Protein AF-X1QSK2-F1 (afdb_monomer_lite)

Radius of gyration: 34.86 Å; chains: 1; bounding box: 78×33×94 Å

Foldseek 3Di:
DPDLVVCVVPLVVDDPVVSVVCVVCVVVVVVVCVVPDDDPPPPDPDDPVVVPDDDDDLVVVVVVCLVVVVLVVCVVSVNFDPDPPVPPQAAEDQDPVVLVVVLVQLVPAAWEKEFDPDPAGQWMWIATPVGHIYIYGPVRHPDDLVSSQVSCQVSQVPLVRAYEY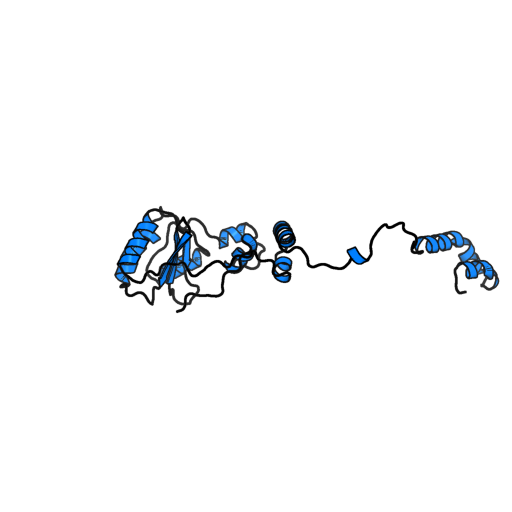ADPPVVQVNCVSSVHGGHVHDYHQQVVVCVVPVPDPDRDPQSCCCSPVSDGDDPDDPDD

Sequence (224 aa):
FDSLENLFENLEKLSLKKRELIKKYISQAKLSKELATIITSVPIEMNIEELKVKEPDKDILFSLFKKLNFKGLMKEFTLQKPQKANYKDYNDITTCQNLEDLVSKLKKASFVLAVEKSENLQGIAFLLEGGASYWLPLEQTKIKKDLLIGKLSPILEDSKIKKTTHNFKETIFKIKESGMNLDGLNFDTELAAYLLDPLSSNYSLRDLSFNYLGIEPGQEFHPV

Structure (mmCIF, N/CA/C/O backbone):
data_AF-X1QSK2-F1
#
_entry.id   AF-X1QSK2-F1
#
loop_
_atom_site.group_PDB
_atom_site.id
_atom_site.type_symbol
_atom_site.label_atom_id
_atom_site.label_alt_id
_atom_site.label_comp_id
_atom_site.label_asym_id
_atom_site.label_entity_id
_atom_site.label_seq_id
_atom_site.pdbx_PDB_ins_code
_atom_site.Cartn_x
_atom_site.Cartn_y
_atom_site.Cartn_z
_atom_site.occupancy
_atom_site.B_iso_or_equiv
_atom_site.auth_seq_id
_atom_site.auth_comp_id
_atom_site.auth_asym_id
_atom_site.auth_atom_id
_atom_site.pdbx_PDB_model_num
ATOM 1 N N . PHE A 1 1 ? 42.318 15.195 -54.841 1.00 76.19 1 PHE A N 1
ATOM 2 C CA . PHE A 1 1 ? 41.313 14.327 -55.481 1.00 76.19 1 PHE A CA 1
ATOM 3 C C . PHE A 1 1 ? 40.054 14.473 -54.655 1.00 76.19 1 PHE A C 1
ATOM 5 O O . PHE A 1 1 ? 40.133 14.200 -53.464 1.00 76.19 1 PHE A O 1
ATOM 12 N N . ASP A 1 2 ? 38.961 14.938 -55.261 1.00 80.75 2 ASP A N 1
ATOM 13 C CA . ASP A 1 2 ? 37.755 15.379 -54.527 1.00 80.75 2 ASP A CA 1
ATOM 14 C C . ASP A 1 2 ? 36.617 14.344 -54.545 1.00 80.75 2 ASP A C 1
ATOM 16 O O . ASP A 1 2 ? 35.663 14.444 -53.781 1.00 80.75 2 ASP A O 1
ATOM 20 N N . SER A 1 3 ? 36.731 13.312 -55.386 1.00 85.69 3 SER A N 1
ATOM 21 C CA . SER A 1 3 ? 35.819 12.166 -55.438 1.00 85.69 3 SER A CA 1
ATOM 22 C C . SER A 1 3 ? 36.583 10.873 -55.731 1.00 85.69 3 SER A C 1
ATOM 24 O O . SER A 1 3 ? 37.712 10.903 -56.235 1.00 85.69 3 SER A O 1
ATOM 26 N N . LEU A 1 4 ? 35.968 9.726 -55.421 1.00 84.50 4 LEU A N 1
ATOM 27 C CA . LEU A 1 4 ? 36.526 8.410 -55.753 1.00 84.50 4 LEU A CA 1
ATOM 28 C C . LEU A 1 4 ? 36.658 8.221 -57.269 1.00 84.50 4 LEU A C 1
ATOM 30 O O . LEU A 1 4 ? 37.636 7.646 -57.729 1.00 84.50 4 LEU A O 1
ATOM 34 N N . GLU A 1 5 ? 35.737 8.774 -58.051 1.00 86.50 5 GLU A N 1
ATOM 35 C CA . GLU A 1 5 ? 35.784 8.759 -59.514 1.00 86.50 5 GLU A CA 1
ATOM 36 C C . GLU A 1 5 ? 36.992 9.544 -60.034 1.00 86.50 5 GLU A C 1
ATOM 38 O O . GLU A 1 5 ? 37.791 9.015 -60.803 1.00 86.50 5 GLU A O 1
ATOM 43 N N . ASN A 1 6 ? 37.205 10.758 -59.516 1.00 86.62 6 ASN A N 1
ATOM 44 C CA . ASN A 1 6 ? 38.348 11.599 -59.874 1.00 86.62 6 ASN A CA 1
ATOM 45 C C . ASN A 1 6 ? 39.687 10.949 -59.459 1.00 86.62 6 ASN A C 1
ATOM 47 O O . ASN A 1 6 ? 40.693 11.052 -60.166 1.00 86.62 6 ASN A O 1
ATOM 51 N N . LEU A 1 7 ? 39.703 10.230 -58.329 1.00 86.44 7 LEU A N 1
ATOM 52 C CA . LEU A 1 7 ? 40.845 9.420 -57.895 1.00 86.44 7 LEU A CA 1
ATOM 53 C C . LEU A 1 7 ? 41.138 8.272 -58.878 1.00 86.44 7 LEU A C 1
ATOM 55 O O . LEU A 1 7 ? 42.305 8.013 -59.173 1.00 86.44 7 LEU A O 1
ATOM 59 N N . PHE A 1 8 ? 40.106 7.590 -59.386 1.00 84.88 8 PHE A N 1
ATOM 60 C CA . PHE A 1 8 ? 40.256 6.478 -60.331 1.00 84.88 8 PHE A CA 1
ATOM 61 C C . PHE A 1 8 ? 40.671 6.929 -61.740 1.00 84.88 8 PHE A C 1
ATOM 63 O O . PHE A 1 8 ? 41.421 6.211 -62.399 1.00 84.88 8 PHE A O 1
ATOM 70 N N . GLU A 1 9 ? 40.255 8.113 -62.191 1.00 84.88 9 GLU A N 1
ATOM 71 C CA . GLU A 1 9 ? 40.643 8.675 -63.496 1.00 84.88 9 GLU A CA 1
ATOM 72 C C . GLU A 1 9 ? 42.084 9.212 -63.517 1.00 84.88 9 GLU A C 1
ATOM 74 O O . GLU A 1 9 ? 42.739 9.215 -64.556 1.00 84.88 9 GLU A O 1
ATOM 79 N N . ASN A 1 10 ? 42.625 9.619 -62.364 1.00 88.50 10 ASN A N 1
ATOM 80 C CA . ASN A 1 10 ? 43.941 10.257 -62.257 1.00 88.50 10 ASN A CA 1
ATOM 81 C C . ASN A 1 10 ? 44.987 9.404 -61.508 1.00 88.50 10 ASN A C 1
ATOM 83 O O . ASN A 1 10 ? 45.911 9.935 -60.881 1.00 88.50 10 ASN A O 1
ATOM 87 N N . LEU A 1 11 ? 44.884 8.074 -61.592 1.00 82.44 11 LEU A N 1
ATOM 88 C CA . LEU A 1 11 ? 45.796 7.130 -60.924 1.00 82.44 11 LEU A CA 1
ATOM 89 C C . LEU A 1 11 ? 47.276 7.323 -61.302 1.00 82.44 11 LEU A C 1
ATOM 91 O O . LEU A 1 11 ? 48.170 6.901 -60.560 1.00 82.44 11 LEU A O 1
ATOM 95 N N . GLU A 1 12 ? 47.552 7.969 -62.436 1.00 81.94 12 GLU A N 1
ATOM 96 C CA . GLU A 1 12 ? 48.906 8.249 -62.916 1.00 81.94 12 GLU A CA 1
ATOM 97 C C . GLU A 1 12 ? 49.653 9.324 -62.117 1.00 81.94 12 GLU A C 1
ATOM 99 O O . GLU A 1 12 ? 50.881 9.301 -62.054 1.00 81.94 12 GLU A O 1
ATOM 104 N N . LYS A 1 13 ? 48.927 10.200 -61.414 1.00 85.50 13 LYS A N 1
ATOM 105 C CA . LYS A 1 13 ? 49.505 11.220 -60.522 1.00 85.50 13 LYS A CA 1
ATOM 106 C C . LYS A 1 13 ? 49.968 10.640 -59.174 1.00 85.50 13 LYS A C 1
ATOM 108 O O . LYS A 1 13 ? 50.519 11.361 -58.346 1.00 85.50 13 LYS A O 1
ATOM 113 N N . LEU A 1 14 ? 49.735 9.345 -58.932 1.00 84.06 14 LEU A N 1
ATOM 114 C CA . LEU A 1 14 ? 50.097 8.637 -57.700 1.00 84.06 14 LEU A CA 1
ATOM 115 C C . LEU A 1 14 ? 51.387 7.822 -57.854 1.00 84.06 14 LEU A C 1
ATOM 117 O O . LEU A 1 14 ? 51.697 7.313 -58.935 1.00 84.06 14 LEU A O 1
ATOM 121 N N . SER A 1 15 ? 52.092 7.630 -56.734 1.00 85.81 15 SER A N 1
ATOM 122 C CA . SER A 1 15 ? 53.266 6.755 -56.656 1.00 85.81 15 SER A CA 1
ATOM 123 C C . SER A 1 15 ? 52.917 5.292 -56.966 1.00 85.81 15 SER A C 1
ATOM 125 O O . SER A 1 15 ? 51.813 4.832 -56.664 1.00 85.81 15 SER A O 1
ATOM 127 N N . LEU A 1 16 ? 53.877 4.547 -57.531 1.00 83.12 16 LEU A N 1
ATOM 128 C CA . LEU A 1 16 ? 53.697 3.167 -58.014 1.00 83.12 16 LEU A CA 1
ATOM 129 C C . LEU A 1 16 ? 53.007 2.252 -56.986 1.00 83.12 16 LEU A C 1
ATOM 131 O O . LEU A 1 16 ? 51.972 1.661 -57.281 1.00 83.12 16 LEU A O 1
ATOM 135 N N . LYS A 1 17 ? 53.498 2.238 -55.740 1.00 86.81 17 LYS A N 1
ATOM 136 C CA . LYS A 1 17 ? 52.942 1.415 -54.651 1.00 86.81 17 LYS A CA 1
ATOM 137 C C . LYS A 1 17 ? 51.476 1.745 -54.326 1.00 86.81 17 LYS A C 1
ATOM 139 O O . LYS A 1 17 ? 50.682 0.846 -54.063 1.00 86.81 17 LYS A O 1
ATOM 144 N N . LYS A 1 18 ? 51.099 3.031 -54.339 1.00 84.69 18 LYS A N 1
ATOM 145 C CA . LYS A 1 18 ? 49.712 3.467 -54.081 1.00 84.69 18 LYS A CA 1
ATOM 146 C C . LYS A 1 18 ? 48.798 3.122 -55.257 1.00 84.69 18 LYS A C 1
ATOM 148 O O . LYS A 1 18 ? 47.664 2.703 -55.044 1.00 84.69 18 LYS A O 1
ATOM 153 N N . ARG A 1 19 ? 49.304 3.250 -56.487 1.00 85.62 19 ARG A N 1
ATOM 154 C CA . ARG A 1 19 ? 48.582 2.907 -57.717 1.00 85.62 19 ARG A CA 1
ATOM 155 C C . ARG A 1 19 ? 48.215 1.423 -57.767 1.00 85.62 19 ARG A C 1
ATOM 157 O O . ARG A 1 19 ? 47.069 1.099 -58.058 1.00 85.62 19 ARG A O 1
ATOM 164 N N . GLU A 1 20 ? 49.156 0.533 -57.463 1.00 87.12 20 GLU A N 1
ATOM 165 C CA . GLU A 1 20 ? 48.913 -0.918 -57.436 1.00 87.12 20 GLU A CA 1
ATOM 166 C C . GLU A 1 20 ? 47.909 -1.320 -56.351 1.00 87.12 20 GLU A C 1
ATOM 168 O O . GLU A 1 20 ? 47.009 -2.120 -56.607 1.00 87.12 20 GLU A O 1
ATOM 173 N N . LEU A 1 21 ? 48.005 -0.711 -55.164 1.00 89.25 21 LEU A N 1
ATOM 174 C CA . LEU A 1 21 ? 47.078 -0.965 -54.063 1.00 89.25 21 LEU A CA 1
ATOM 175 C C . LEU A 1 21 ? 45.641 -0.550 -54.417 1.00 89.25 21 LEU A C 1
ATOM 177 O O . LEU A 1 21 ? 44.709 -1.322 -54.205 1.00 89.25 21 LEU A O 1
ATOM 181 N N . ILE A 1 22 ? 45.459 0.642 -54.995 1.00 86.94 22 ILE A N 1
ATOM 182 C CA . ILE A 1 22 ? 44.131 1.122 -55.403 1.00 86.94 22 ILE A CA 1
ATOM 183 C C . ILE A 1 22 ? 43.576 0.262 -56.540 1.00 86.94 22 ILE A C 1
ATOM 185 O O . ILE A 1 22 ? 42.407 -0.105 -56.492 1.00 86.94 22 ILE A O 1
ATOM 189 N N . LYS A 1 23 ? 44.403 -0.137 -57.517 1.00 86.31 23 LYS A N 1
ATOM 190 C CA . LYS A 1 23 ? 43.983 -1.066 -58.579 1.00 86.31 23 LYS A CA 1
ATOM 191 C C . LYS A 1 23 ? 43.509 -2.408 -58.016 1.00 86.31 23 LYS A C 1
ATOM 193 O O . LYS A 1 23 ? 42.492 -2.919 -58.471 1.00 86.31 23 LYS A O 1
ATOM 198 N N . LYS A 1 24 ? 44.198 -2.949 -57.004 1.00 92.56 24 LYS A N 1
ATOM 199 C CA . LYS A 1 24 ? 43.821 -4.210 -56.343 1.00 92.56 24 LYS A CA 1
ATOM 200 C C . LYS A 1 24 ? 42.462 -4.127 -55.635 1.00 92.56 24 LYS A C 1
ATOM 202 O O . LYS A 1 24 ? 41.720 -5.104 -55.648 1.00 92.56 24 LYS A O 1
ATOM 207 N N . TYR A 1 25 ? 42.132 -2.983 -55.032 1.00 92.50 25 TYR A N 1
ATOM 208 C CA . TYR A 1 25 ? 40.932 -2.811 -54.198 1.00 92.50 25 TYR A CA 1
ATOM 209 C C . TYR A 1 25 ? 39.858 -1.899 -54.811 1.00 92.50 25 TYR A C 1
ATOM 211 O O . TYR A 1 25 ? 38.919 -1.498 -54.124 1.00 92.50 25 TYR A O 1
ATOM 219 N N . ILE A 1 26 ? 39.945 -1.594 -56.108 1.00 89.69 26 ILE A N 1
ATOM 220 C CA . ILE A 1 26 ? 39.040 -0.648 -56.776 1.00 89.69 26 ILE A CA 1
ATOM 221 C C . ILE A 1 26 ? 37.568 -1.066 -56.674 1.00 89.69 26 ILE A C 1
ATOM 223 O O . ILE A 1 26 ? 36.709 -0.233 -56.396 1.00 89.69 26 ILE A O 1
ATOM 227 N N . SER A 1 27 ? 37.272 -2.360 -56.821 1.00 90.06 27 SER A N 1
ATOM 228 C CA . SER A 1 27 ? 35.910 -2.894 -56.699 1.00 90.06 27 SER A CA 1
ATOM 229 C C . SER A 1 27 ? 35.369 -2.760 -55.275 1.00 90.06 27 SER A C 1
ATOM 231 O O . SER A 1 27 ? 34.200 -2.435 -55.096 1.00 90.06 27 SER A O 1
ATOM 233 N N . GLN A 1 28 ? 36.222 -2.936 -54.259 1.00 91.81 28 GLN A N 1
ATOM 234 C CA . GLN A 1 28 ? 35.836 -2.747 -52.857 1.00 91.81 28 GLN A CA 1
ATOM 235 C C . GLN A 1 28 ? 35.591 -1.273 -52.535 1.00 91.81 28 GLN A C 1
ATOM 237 O O . GLN A 1 28 ? 34.655 -0.956 -51.813 1.00 91.81 28 GLN A O 1
ATOM 242 N N . ALA A 1 29 ? 36.389 -0.364 -53.099 1.00 89.81 29 ALA A N 1
ATOM 243 C CA . ALA A 1 29 ? 36.180 1.070 -52.934 1.00 89.81 29 ALA A CA 1
ATOM 244 C C . ALA A 1 29 ? 34.870 1.540 -53.595 1.00 89.81 29 ALA A C 1
ATOM 246 O O . ALA A 1 29 ? 34.145 2.338 -53.006 1.00 89.81 29 ALA A O 1
ATOM 247 N N . LYS A 1 30 ? 34.529 1.003 -54.777 1.00 90.94 30 LYS A N 1
ATOM 248 C CA . LYS A 1 30 ? 33.237 1.253 -55.441 1.00 90.94 30 LYS A CA 1
ATOM 249 C C . LYS A 1 30 ? 32.059 0.728 -54.621 1.00 90.94 30 LYS A C 1
ATOM 251 O O . LYS A 1 30 ? 31.123 1.478 -54.377 1.00 90.94 30 LYS A O 1
ATOM 256 N N . LEU A 1 31 ? 32.146 -0.512 -54.139 1.00 92.12 31 LEU A N 1
ATOM 257 C CA . LEU A 1 31 ? 31.113 -1.107 -53.291 1.00 92.12 31 LEU A CA 1
ATOM 258 C C . LEU A 1 31 ? 30.956 -0.349 -51.965 1.00 92.12 31 LEU A C 1
ATOM 260 O O . LEU A 1 31 ? 29.844 -0.087 -51.532 1.00 92.12 31 LEU A O 1
ATOM 264 N N . SER A 1 32 ? 32.062 0.053 -51.336 1.00 93.25 32 SER A N 1
ATOM 265 C CA . SER A 1 32 ? 32.043 0.866 -50.113 1.00 93.25 32 SER A CA 1
ATOM 266 C C . SER A 1 32 ? 31.333 2.204 -50.338 1.00 93.25 32 SER A C 1
ATOM 268 O O . SER A 1 32 ? 30.523 2.619 -49.511 1.00 93.25 32 SER A O 1
ATOM 270 N N . LYS A 1 33 ? 31.560 2.842 -51.496 1.00 91.88 33 LYS A N 1
ATOM 271 C CA . LYS A 1 33 ? 30.828 4.049 -51.890 1.00 91.88 33 LYS A CA 1
ATOM 272 C C . LYS A 1 33 ? 29.335 3.773 -52.052 1.00 91.88 33 LYS A C 1
ATOM 274 O O . LYS A 1 33 ? 28.531 4.534 -51.530 1.00 91.88 33 LYS A O 1
ATOM 279 N N . GLU A 1 34 ? 28.973 2.711 -52.761 1.00 91.50 34 GLU A N 1
ATOM 280 C CA . GLU A 1 34 ? 27.576 2.325 -52.986 1.00 91.50 34 GLU A CA 1
ATOM 281 C C . GLU A 1 34 ? 26.842 2.064 -51.664 1.00 91.50 34 GLU A C 1
ATOM 283 O O . GLU A 1 34 ? 25.802 2.662 -51.416 1.00 91.50 34 GLU A O 1
ATOM 288 N N . LEU A 1 35 ? 27.436 1.273 -50.767 1.00 93.94 35 LEU A N 1
ATOM 289 C CA . LEU A 1 35 ? 26.871 0.957 -49.452 1.00 93.94 35 LEU A CA 1
ATOM 290 C C . LEU A 1 35 ? 26.749 2.182 -48.536 1.00 93.94 35 LEU A C 1
ATOM 292 O O . LEU A 1 35 ? 25.824 2.262 -47.734 1.00 93.94 35 LEU A O 1
ATOM 296 N N . ALA A 1 36 ? 27.681 3.131 -48.639 1.00 93.62 36 ALA A N 1
ATOM 297 C CA . ALA A 1 36 ? 27.637 4.379 -47.882 1.00 93.62 36 ALA A CA 1
ATOM 298 C C . ALA A 1 36 ? 26.719 5.440 -48.515 1.00 93.62 36 ALA A C 1
ATOM 300 O O . ALA A 1 36 ? 26.471 6.479 -47.900 1.00 93.62 36 ALA A O 1
ATOM 301 N N . THR A 1 37 ? 26.236 5.222 -49.742 1.00 93.50 37 THR A N 1
ATOM 302 C CA . THR A 1 37 ? 25.375 6.185 -50.429 1.00 93.50 37 THR A CA 1
ATOM 303 C C . THR A 1 37 ? 23.965 6.092 -49.864 1.00 93.50 37 THR A C 1
ATOM 305 O O . THR A 1 37 ? 23.285 5.077 -49.989 1.00 93.50 37 THR A O 1
ATOM 308 N N . ILE A 1 38 ? 23.510 7.184 -49.253 1.00 94.50 38 ILE A N 1
ATOM 309 C CA . ILE A 1 38 ? 22.140 7.296 -48.756 1.00 94.50 38 ILE A CA 1
ATOM 310 C C . ILE A 1 38 ? 21.183 7.282 -49.950 1.00 94.50 38 ILE A C 1
ATOM 312 O O . ILE A 1 38 ? 21.250 8.146 -50.825 1.00 94.50 38 ILE A O 1
ATOM 316 N N . ILE A 1 39 ? 20.265 6.318 -49.965 1.00 90.88 39 ILE A N 1
ATOM 317 C CA . ILE A 1 39 ? 19.192 6.256 -50.957 1.00 90.88 39 ILE A CA 1
ATOM 318 C C . ILE A 1 39 ? 18.148 7.313 -50.585 1.00 90.88 39 ILE A C 1
ATOM 320 O O . ILE A 1 39 ? 17.418 7.156 -49.610 1.00 90.88 39 ILE A O 1
ATOM 324 N N . THR A 1 40 ? 18.076 8.399 -51.354 1.00 90.06 40 THR A N 1
ATOM 325 C CA . THR A 1 40 ? 17.125 9.506 -51.129 1.00 90.06 40 THR A CA 1
ATOM 326 C C . THR A 1 40 ? 15.835 9.381 -51.940 1.00 90.06 40 THR A C 1
ATOM 328 O O . THR A 1 40 ? 14.911 10.164 -51.747 1.00 90.06 40 THR A O 1
ATOM 331 N N . SER A 1 41 ? 15.740 8.391 -52.828 1.00 87.50 41 SER A N 1
ATOM 332 C CA . SER A 1 41 ? 14.593 8.160 -53.714 1.00 87.50 41 SER A CA 1
ATOM 333 C C . SER A 1 41 ? 13.658 7.057 -53.205 1.00 87.50 41 SER A C 1
ATOM 335 O O . SER A 1 41 ? 13.109 6.294 -53.999 1.00 87.50 41 SER A O 1
ATOM 337 N N . VAL A 1 42 ? 13.527 6.909 -51.884 1.00 87.50 42 VAL A N 1
ATOM 338 C CA . VAL A 1 42 ? 12.638 5.899 -51.294 1.00 87.50 42 VAL A CA 1
ATOM 339 C C . VAL A 1 42 ? 11.180 6.297 -51.581 1.00 87.50 42 VAL A C 1
ATOM 341 O O . VAL A 1 42 ? 10.793 7.413 -51.230 1.00 87.50 42 VAL A O 1
ATOM 344 N N . PRO A 1 43 ? 10.363 5.429 -52.209 1.00 85.69 43 PRO A N 1
ATOM 345 C CA . PRO A 1 43 ? 8.965 5.728 -52.500 1.00 85.69 43 PRO A CA 1
ATOM 346 C C . PRO A 1 43 ? 8.141 5.616 -51.213 1.00 85.69 43 PRO A C 1
ATOM 348 O O . PRO A 1 43 ? 7.628 4.552 -50.875 1.00 85.69 43 PRO A O 1
ATOM 351 N N . ILE A 1 44 ? 8.068 6.713 -50.462 1.00 83.50 44 ILE A N 1
ATOM 352 C CA . ILE A 1 44 ? 7.302 6.802 -49.220 1.00 83.50 44 ILE A CA 1
ATOM 353 C C . ILE A 1 44 ? 6.087 7.696 -49.462 1.00 83.50 44 ILE A C 1
ATOM 355 O O . ILE A 1 44 ? 6.219 8.898 -49.680 1.00 83.50 44 ILE A O 1
ATOM 359 N N . GLU A 1 45 ? 4.897 7.111 -49.375 1.00 81.12 45 GLU A N 1
ATOM 360 C CA . GLU A 1 45 ? 3.632 7.844 -49.324 1.00 81.12 45 GLU A CA 1
ATOM 361 C C . GLU A 1 45 ? 3.376 8.272 -47.875 1.00 81.12 45 GLU A C 1
ATOM 363 O O . GLU A 1 45 ? 2.708 7.582 -47.111 1.00 81.12 45 GLU A O 1
ATOM 368 N N . MET A 1 46 ? 3.986 9.377 -47.450 1.00 80.31 46 MET A N 1
ATOM 369 C CA . MET A 1 46 ? 3.820 9.887 -46.090 1.00 80.31 46 MET A CA 1
ATOM 370 C C . MET A 1 46 ? 3.693 11.401 -46.091 1.00 80.31 46 MET A C 1
ATOM 372 O O . MET A 1 46 ? 4.510 12.114 -46.675 1.00 80.31 46 MET A O 1
ATOM 376 N N . ASN A 1 47 ? 2.678 11.893 -45.388 1.00 82.06 47 ASN A N 1
ATOM 377 C CA . ASN A 1 47 ? 2.515 13.311 -45.143 1.00 82.06 47 ASN A CA 1
ATOM 378 C C . ASN A 1 47 ? 3.369 13.723 -43.934 1.00 82.06 47 ASN A C 1
ATOM 380 O O . ASN A 1 47 ? 3.136 13.276 -42.813 1.00 82.06 47 ASN A O 1
ATOM 384 N N . ILE A 1 48 ? 4.348 14.606 -44.150 1.00 84.81 48 ILE A N 1
ATOM 385 C CA . ILE A 1 48 ? 5.234 15.119 -43.090 1.00 84.81 48 ILE A CA 1
ATOM 386 C C . ILE A 1 48 ? 4.426 15.769 -41.954 1.00 84.81 48 ILE A C 1
ATOM 388 O O . ILE A 1 48 ? 4.840 15.732 -40.796 1.00 84.81 48 ILE A O 1
ATOM 392 N N . GLU A 1 49 ? 3.253 16.333 -42.248 1.00 85.62 49 GLU A N 1
ATOM 393 C CA . GLU A 1 49 ? 2.403 16.948 -41.229 1.00 85.62 49 GLU A CA 1
ATOM 394 C C . GLU A 1 49 ? 1.842 15.944 -40.214 1.00 85.62 49 GLU A C 1
ATOM 396 O O . GLU A 1 49 ? 1.585 16.322 -39.069 1.00 85.62 49 GLU A O 1
ATOM 401 N N . GLU A 1 50 ? 1.694 14.673 -40.594 1.00 85.62 50 GLU A N 1
ATOM 402 C CA . GLU A 1 50 ? 1.197 13.607 -39.716 1.00 85.62 50 GLU A CA 1
ATOM 403 C C . GLU A 1 50 ? 2.253 13.125 -38.716 1.00 85.62 50 GLU A C 1
ATOM 405 O O . GLU A 1 50 ? 1.899 12.592 -37.665 1.00 85.62 50 GLU A O 1
ATOM 410 N N . LEU A 1 51 ? 3.535 13.380 -38.997 1.00 88.06 51 LEU A N 1
ATOM 411 C CA . LEU A 1 51 ? 4.671 13.033 -38.137 1.00 88.06 51 LEU A CA 1
ATOM 412 C C . LEU A 1 51 ? 4.921 14.037 -37.009 1.00 88.06 51 LEU A C 1
ATOM 414 O O . LEU A 1 51 ? 5.857 13.870 -36.223 1.00 88.06 51 LEU A O 1
ATOM 418 N N . LYS A 1 52 ? 4.114 15.098 -36.921 1.00 90.88 52 LYS A N 1
ATOM 419 C CA . LYS A 1 52 ? 4.201 16.048 -35.812 1.00 90.88 52 LYS A CA 1
ATOM 420 C C . LYS A 1 52 ? 3.955 15.311 -34.498 1.00 90.88 52 LYS A C 1
ATOM 422 O O . LYS A 1 52 ? 2.992 14.556 -34.370 1.00 90.88 52 LYS A O 1
ATOM 427 N N . VAL A 1 53 ? 4.819 15.568 -33.518 1.00 90.81 53 VAL A N 1
ATOM 428 C CA . VAL A 1 53 ? 4.655 15.048 -32.158 1.00 90.81 53 VAL A CA 1
ATOM 429 C C . VAL A 1 53 ? 3.312 15.534 -31.614 1.00 90.81 53 VAL A C 1
ATOM 431 O O . VAL A 1 53 ? 3.006 16.726 -31.670 1.00 90.81 53 VAL A O 1
ATOM 434 N N . LYS A 1 54 ? 2.506 14.596 -31.120 1.00 88.19 54 LYS A N 1
ATOM 435 C CA . LYS A 1 54 ? 1.222 14.856 -30.465 1.00 88.19 54 LYS A CA 1
ATOM 436 C C . LYS A 1 54 ? 1.323 14.435 -29.007 1.00 88.19 54 LYS A C 1
ATOM 438 O O . LYS A 1 54 ? 2.112 13.552 -28.671 1.00 88.19 54 LYS A O 1
ATOM 443 N N . GLU A 1 55 ? 0.500 15.049 -28.166 1.00 86.75 55 GLU A N 1
ATOM 444 C CA . GLU A 1 55 ? 0.335 14.596 -26.788 1.00 86.75 55 GLU A CA 1
ATOM 445 C C . GLU A 1 55 ? -0.151 13.136 -26.777 1.00 86.75 55 GLU A C 1
ATOM 447 O O . GLU A 1 55 ? -1.068 12.794 -27.534 1.00 86.75 55 GLU A O 1
ATOM 452 N N . PRO A 1 56 ? 0.464 12.259 -25.966 1.00 86.25 56 PRO A N 1
ATOM 453 C CA . PRO A 1 56 ? 0.060 10.867 -25.891 1.00 86.25 56 PRO A CA 1
ATOM 454 C C . PRO A 1 56 ? -1.311 10.732 -25.226 1.00 86.25 56 PRO A C 1
ATOM 456 O O . PRO A 1 56 ? -1.670 11.485 -24.318 1.00 86.25 56 PRO A O 1
ATOM 459 N N . ASP A 1 57 ? -2.055 9.706 -25.629 1.00 87.38 57 ASP A N 1
ATOM 460 C CA . ASP A 1 57 ? -3.264 9.302 -24.922 1.00 87.38 57 ASP A CA 1
ATOM 461 C C . ASP A 1 57 ? -2.881 8.739 -23.544 1.00 87.38 57 ASP A C 1
ATOM 463 O O . ASP A 1 57 ? -2.270 7.670 -23.431 1.00 87.38 57 ASP A O 1
ATOM 467 N N . LYS A 1 58 ? -3.216 9.486 -22.489 1.00 84.19 58 LYS A N 1
ATOM 468 C CA . LYS A 1 58 ? -2.834 9.162 -21.111 1.00 84.19 58 LYS A CA 1
ATOM 469 C C . LYS A 1 58 ? -3.464 7.863 -20.610 1.00 84.19 58 LYS A C 1
ATOM 471 O O . LYS A 1 58 ? -2.827 7.165 -19.822 1.00 84.19 58 LYS A O 1
ATOM 476 N N . ASP A 1 59 ? -4.657 7.503 -21.075 1.00 81.44 59 ASP A N 1
ATOM 477 C CA . ASP A 1 59 ? -5.360 6.301 -20.620 1.00 81.44 59 ASP A CA 1
ATOM 478 C C . ASP A 1 59 ? -4.752 5.038 -21.245 1.00 81.44 59 ASP A C 1
ATOM 480 O O . ASP A 1 59 ? -4.507 4.035 -20.556 1.00 81.44 59 ASP A O 1
ATOM 484 N N . ILE A 1 60 ? -4.431 5.106 -22.543 1.00 85.25 60 ILE A N 1
ATOM 485 C CA . ILE A 1 60 ? -3.698 4.042 -23.244 1.00 85.25 60 ILE A CA 1
ATOM 486 C C . ILE A 1 60 ? -2.300 3.893 -22.638 1.00 85.25 60 ILE A C 1
ATOM 488 O O . ILE A 1 60 ? -1.866 2.774 -22.339 1.00 85.25 60 ILE A O 1
ATOM 492 N N . LEU A 1 61 ? -1.611 5.013 -22.405 1.00 87.81 61 LEU A N 1
ATOM 493 C CA . LEU A 1 61 ? -0.259 5.022 -21.858 1.00 87.81 61 LEU A CA 1
ATOM 494 C C . LEU A 1 61 ? -0.218 4.460 -20.432 1.00 87.81 61 LEU A C 1
ATOM 496 O O . LEU A 1 61 ? 0.635 3.626 -20.134 1.00 87.81 61 LEU A O 1
ATOM 500 N N . PHE A 1 62 ? -1.173 4.836 -19.574 1.00 83.06 62 PHE A N 1
ATOM 501 C CA . PHE A 1 62 ? -1.292 4.298 -18.217 1.00 83.06 62 PHE A CA 1
ATOM 502 C C . PHE A 1 62 ? -1.490 2.783 -18.243 1.00 83.06 62 PHE A C 1
ATOM 504 O O . PHE A 1 62 ? -0.802 2.046 -17.537 1.00 83.06 62 PHE A O 1
ATOM 511 N N . SER A 1 63 ? -2.400 2.301 -19.093 1.00 83.12 63 SER A N 1
ATOM 512 C CA . SER A 1 63 ? -2.699 0.872 -19.219 1.00 83.12 63 SER A CA 1
ATOM 513 C C . SER A 1 63 ? -1.477 0.075 -19.685 1.00 83.12 63 SER A C 1
ATOM 515 O O . SER A 1 63 ? -1.181 -0.992 -19.138 1.00 83.12 63 SER A O 1
ATOM 517 N N . LEU A 1 64 ? -0.733 0.609 -20.658 1.00 88.38 64 LEU A N 1
ATOM 518 C CA . LEU A 1 64 ? 0.488 -0.005 -21.170 1.00 88.38 64 LEU A CA 1
ATOM 519 C C . LEU A 1 64 ? 1.604 -0.007 -20.121 1.00 88.38 64 LEU A C 1
ATOM 521 O O . LEU A 1 64 ? 2.195 -1.054 -19.860 1.00 88.38 64 LEU A O 1
ATOM 525 N N . PHE A 1 65 ? 1.873 1.133 -19.484 1.00 88.12 65 PHE A N 1
ATOM 526 C CA . PHE A 1 65 ? 2.919 1.241 -18.467 1.00 88.12 65 PHE A CA 1
ATOM 527 C C . PHE A 1 65 ? 2.611 0.401 -17.235 1.00 88.12 65 PHE A C 1
ATOM 529 O O . PHE A 1 65 ? 3.517 -0.231 -16.699 1.00 88.12 65 PHE A O 1
ATOM 536 N N . LYS A 1 66 ? 1.340 0.307 -16.834 1.00 80.75 66 LYS A N 1
ATOM 537 C CA . LYS A 1 66 ? 0.907 -0.608 -15.778 1.00 80.75 66 LYS A CA 1
ATOM 538 C C . LYS A 1 66 ? 1.192 -2.061 -16.155 1.00 80.75 66 LYS A C 1
ATOM 540 O O . LYS A 1 66 ? 1.756 -2.792 -15.348 1.00 80.75 66 LYS A O 1
ATOM 545 N N . LYS A 1 67 ? 0.857 -2.476 -17.384 1.00 82.44 67 LYS A N 1
ATOM 546 C CA . LYS A 1 67 ? 1.112 -3.843 -17.875 1.00 82.44 67 LYS A CA 1
ATOM 547 C C . LYS A 1 67 ? 2.605 -4.176 -17.929 1.00 82.44 67 LYS A C 1
ATOM 549 O O . LYS A 1 67 ? 2.986 -5.299 -17.618 1.00 82.44 67 LYS A O 1
ATOM 554 N N . LEU A 1 68 ? 3.435 -3.214 -18.323 1.00 88.12 68 LEU A N 1
ATOM 555 C CA . LEU A 1 68 ? 4.891 -3.363 -18.405 1.00 88.12 68 LEU A CA 1
ATOM 556 C C . LEU A 1 68 ? 5.606 -3.079 -17.076 1.00 88.12 68 LEU A C 1
ATOM 558 O O . LEU A 1 68 ? 6.826 -3.191 -16.999 1.00 88.12 68 LEU A O 1
ATOM 562 N N . ASN A 1 69 ? 4.856 -2.722 -16.031 1.00 77.94 69 ASN A N 1
ATOM 563 C CA . ASN A 1 69 ? 5.366 -2.357 -14.714 1.00 77.94 69 ASN A CA 1
ATOM 564 C C . ASN A 1 69 ? 6.354 -1.165 -14.731 1.00 77.94 69 ASN A C 1
ATOM 566 O O . ASN A 1 69 ? 7.264 -1.072 -13.907 1.00 77.94 69 ASN A O 1
ATOM 570 N N . PHE A 1 70 ? 6.170 -0.216 -15.655 1.00 86.00 70 PHE A N 1
ATOM 571 C CA . PHE A 1 70 ? 6.991 0.995 -15.799 1.00 86.00 70 PHE A CA 1
ATOM 572 C C . PHE A 1 70 ? 6.588 2.089 -14.800 1.00 86.00 70 PHE A C 1
ATOM 574 O O . PHE A 1 70 ? 6.176 3.189 -15.167 1.00 86.00 70 PHE A O 1
ATOM 581 N N . LYS A 1 71 ? 6.737 1.788 -13.506 1.00 77.19 71 LYS A N 1
ATOM 582 C CA . LYS A 1 71 ? 6.356 2.667 -12.385 1.00 77.19 71 LYS A CA 1
ATOM 583 C C . LYS A 1 71 ? 6.984 4.068 -12.469 1.00 77.19 71 LYS A C 1
ATOM 585 O O . LYS A 1 71 ? 6.307 5.051 -12.181 1.00 77.19 71 LYS A O 1
ATOM 590 N N . GLY A 1 72 ? 8.248 4.168 -12.896 1.00 78.94 72 GLY A N 1
ATOM 591 C CA . GLY A 1 72 ? 8.958 5.449 -13.040 1.00 78.94 72 GLY A CA 1
ATOM 592 C C . GLY A 1 72 ? 8.345 6.359 -14.107 1.00 78.94 72 GLY A C 1
ATOM 593 O O . GLY A 1 72 ? 8.034 7.513 -13.825 1.00 78.94 72 GLY A O 1
ATOM 594 N N . LEU A 1 73 ? 8.072 5.808 -15.293 1.00 84.19 73 LEU A N 1
ATOM 595 C CA . LEU A 1 73 ? 7.461 6.557 -16.393 1.00 84.19 73 LEU A CA 1
ATOM 596 C C . LEU A 1 73 ? 6.006 6.941 -16.080 1.00 84.19 73 LEU A C 1
ATOM 598 O O . LEU A 1 73 ? 5.564 8.021 -16.454 1.00 84.19 73 LEU A O 1
ATOM 602 N N . MET A 1 74 ? 5.257 6.119 -15.332 1.00 79.69 74 MET A N 1
ATOM 603 C CA . MET A 1 74 ? 3.913 6.514 -14.874 1.00 79.69 74 MET A CA 1
ATOM 604 C C . MET A 1 74 ? 3.941 7.783 -14.010 1.00 79.69 74 MET A C 1
ATOM 606 O O . MET A 1 74 ? 3.056 8.629 -14.152 1.00 79.69 74 MET A O 1
ATOM 610 N N . LYS A 1 75 ? 4.955 7.931 -13.143 1.00 74.31 75 LYS A N 1
ATOM 611 C CA . LYS A 1 75 ? 5.148 9.137 -12.321 1.00 74.31 75 LYS A CA 1
ATOM 612 C C . LYS A 1 75 ? 5.563 10.338 -13.177 1.00 74.31 75 LYS A C 1
ATOM 614 O O . LYS A 1 75 ? 4.975 11.402 -13.026 1.00 74.31 75 LYS A O 1
ATOM 619 N N . GLU A 1 76 ? 6.506 10.158 -14.102 1.00 80.69 76 GLU A N 1
ATOM 620 C CA . GLU A 1 76 ? 6.992 11.222 -14.998 1.00 80.69 76 GLU A CA 1
ATOM 621 C C . GLU A 1 76 ? 5.867 11.834 -15.845 1.00 80.69 76 GLU A C 1
ATOM 623 O O . GLU A 1 76 ? 5.717 13.052 -15.908 1.00 80.69 76 GLU A O 1
ATOM 628 N N . PHE A 1 77 ? 5.004 10.993 -16.418 1.00 78.25 77 PHE A N 1
ATOM 629 C CA . PHE A 1 77 ? 3.876 11.445 -17.235 1.00 78.25 77 PHE A CA 1
ATOM 630 C C . PHE A 1 77 ? 2.638 11.850 -16.411 1.00 78.25 77 PHE A C 1
ATOM 632 O O . PHE A 1 77 ? 1.604 12.201 -16.985 1.00 78.25 77 PHE A O 1
ATOM 639 N N . THR A 1 78 ? 2.726 11.819 -15.071 1.00 71.50 78 THR A N 1
ATOM 640 C CA . THR A 1 78 ? 1.612 12.099 -14.143 1.00 71.50 78 THR A CA 1
ATOM 641 C C . THR A 1 78 ? 0.344 11.335 -14.544 1.00 71.50 78 THR A C 1
ATOM 643 O O . THR A 1 78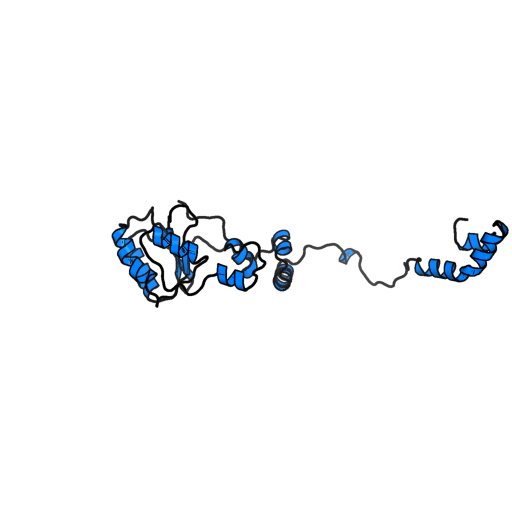 ? -0.761 11.878 -14.616 1.00 71.50 78 THR A O 1
ATOM 646 N N . LEU A 1 79 ? 0.511 10.056 -14.887 1.00 69.75 79 LEU A N 1
ATOM 647 C CA . LEU A 1 79 ? -0.591 9.206 -15.317 1.00 69.75 79 LEU A CA 1
ATOM 648 C C . LEU A 1 79 ? -1.338 8.728 -14.074 1.00 69.75 79 LEU A C 1
ATOM 650 O O . LEU A 1 79 ? -0.962 7.743 -13.442 1.00 69.75 79 LEU A O 1
ATOM 654 N N . GLN A 1 80 ? -2.373 9.472 -13.702 1.00 62.38 80 GLN A N 1
ATOM 655 C CA . GLN A 1 80 ? -3.282 9.136 -12.612 1.00 62.38 80 GLN A CA 1
ATOM 656 C C . GLN A 1 80 ? -4.642 8.774 -13.196 1.00 62.38 80 GLN A C 1
ATOM 658 O O . GLN A 1 80 ? -5.085 9.391 -14.168 1.00 62.38 80 GLN A O 1
ATOM 663 N N . LYS A 1 81 ? -5.352 7.825 -12.578 1.00 57.66 81 LYS A N 1
ATOM 664 C CA . LYS A 1 81 ? -6.791 7.746 -12.829 1.00 57.66 81 LYS A CA 1
ATOM 665 C C . LYS A 1 81 ? -7.431 9.021 -12.273 1.00 57.66 81 LYS A C 1
ATOM 667 O O . LYS A 1 81 ? -7.125 9.388 -11.137 1.00 57.66 81 LYS A O 1
ATOM 672 N N . PRO A 1 82 ? -8.351 9.675 -13.000 1.00 47.91 82 PRO A N 1
ATOM 673 C CA . PRO A 1 82 ? -9.148 10.753 -12.438 1.00 47.91 82 PRO A CA 1
ATOM 674 C C . PRO A 1 82 ? -10.102 10.169 -11.389 1.00 47.91 82 PRO A C 1
ATOM 676 O O . PRO A 1 82 ? -11.232 9.787 -11.676 1.00 47.91 82 PRO A O 1
ATOM 679 N N . GLN A 1 83 ? -9.637 10.078 -10.149 1.00 52.69 83 GLN A N 1
ATOM 680 C CA . GLN A 1 83 ? -10.478 9.865 -8.984 1.00 52.69 83 GLN A CA 1
ATOM 681 C C . GLN A 1 83 ? -10.001 10.814 -7.895 1.00 52.69 83 GLN A C 1
ATOM 683 O O . GLN A 1 83 ? -9.049 10.538 -7.171 1.00 52.69 83 GLN A O 1
ATOM 688 N N . LYS A 1 84 ? -10.705 11.941 -7.752 1.00 48.34 84 LYS A N 1
ATOM 689 C CA . LYS A 1 84 ? -10.792 12.587 -6.445 1.00 48.34 84 LYS A CA 1
ATOM 690 C C . LYS A 1 84 ? -11.561 11.605 -5.573 1.00 48.34 84 LYS A C 1
ATOM 692 O O . LYS A 1 84 ? -12.786 11.556 -5.660 1.00 48.34 84 LYS A O 1
ATOM 697 N N . ALA A 1 85 ? -10.870 10.769 -4.804 1.00 51.19 85 ALA A N 1
ATOM 698 C CA . ALA A 1 85 ? -11.568 10.084 -3.732 1.00 51.19 85 ALA A CA 1
ATOM 699 C C . ALA A 1 85 ? -12.135 11.188 -2.829 1.00 51.19 85 ALA A C 1
ATOM 701 O O . ALA A 1 85 ? -11.422 12.112 -2.433 1.00 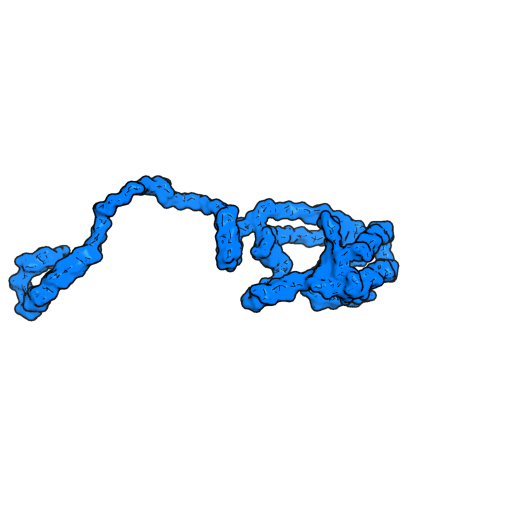51.19 85 ALA A O 1
ATOM 702 N N . ASN A 1 86 ? -13.445 11.169 -2.612 1.00 52.47 86 ASN A N 1
ATOM 703 C CA . ASN A 1 86 ? -14.094 12.153 -1.767 1.00 52.47 86 ASN A CA 1
ATOM 704 C C . ASN A 1 86 ? -13.804 11.749 -0.315 1.00 52.47 86 ASN A C 1
ATOM 706 O O . ASN A 1 86 ? -14.582 11.035 0.305 1.00 52.47 86 ASN A O 1
ATOM 710 N N . TYR A 1 87 ? -12.636 12.137 0.209 1.00 57.25 87 TYR A N 1
ATOM 711 C CA . TYR A 1 87 ? -12.152 11.738 1.541 1.00 57.25 87 TYR A CA 1
ATOM 712 C C . TYR A 1 87 ? -13.012 12.267 2.708 1.00 57.25 87 TYR A C 1
ATOM 714 O O . TYR A 1 87 ? -12.690 12.011 3.861 1.00 57.25 87 TYR A O 1
ATOM 722 N N . LYS A 1 88 ? -14.096 13.005 2.428 1.00 55.66 88 LYS A N 1
ATOM 723 C CA . LYS A 1 88 ? -14.917 13.712 3.423 1.00 55.66 88 LYS A CA 1
ATOM 724 C C . LYS A 1 88 ? -16.129 12.934 3.941 1.00 55.66 88 LYS A C 1
ATOM 726 O O . LYS A 1 88 ? -16.767 13.399 4.877 1.00 55.66 88 LYS A O 1
ATOM 731 N N . ASP A 1 89 ? -16.434 11.766 3.381 1.00 73.12 89 ASP A N 1
ATOM 732 C CA . ASP A 1 89 ? -17.602 10.976 3.788 1.00 73.12 89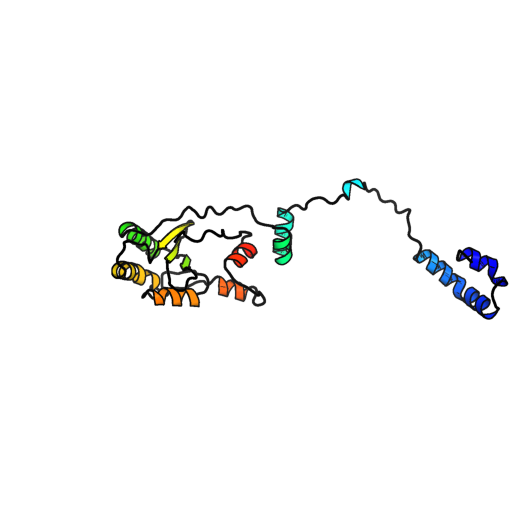 ASP A CA 1
ATOM 733 C C . ASP A 1 89 ? -17.212 9.911 4.832 1.00 73.12 89 ASP A C 1
ATOM 735 O O . ASP A 1 89 ? -17.217 8.712 4.547 1.00 73.12 89 ASP A O 1
ATOM 739 N N . TYR A 1 90 ? -16.843 10.351 6.041 1.00 85.12 90 TYR A N 1
ATOM 740 C CA . TYR A 1 90 ? -16.596 9.478 7.199 1.00 85.12 90 TYR A CA 1
ATOM 741 C C . TYR A 1 90 ? -17.407 9.900 8.427 1.00 85.12 90 TYR A C 1
ATOM 743 O O . TYR A 1 90 ? -17.881 11.028 8.531 1.00 85.12 90 TYR A O 1
ATOM 751 N N . ASN A 1 91 ? -17.594 8.964 9.361 1.00 90.50 91 ASN A N 1
ATOM 752 C CA . ASN A 1 91 ? -18.390 9.176 10.570 1.00 90.50 91 ASN A CA 1
ATOM 753 C C . ASN A 1 91 ? -17.494 9.268 11.812 1.00 90.50 91 ASN A C 1
ATOM 755 O O . ASN A 1 91 ? -16.833 8.291 12.170 1.00 90.50 91 ASN A O 1
ATOM 759 N N . ASP A 1 92 ? -17.528 10.406 12.502 1.00 91.94 92 ASP A N 1
ATOM 760 C CA . ASP A 1 92 ? -16.778 10.614 13.742 1.00 91.94 92 ASP A CA 1
ATOM 761 C C . ASP A 1 92 ? -17.399 9.909 14.953 1.00 91.94 92 ASP A C 1
ATOM 763 O O . ASP A 1 92 ? -18.587 10.056 15.262 1.00 91.94 92 ASP A O 1
ATOM 767 N N . ILE A 1 93 ? -16.557 9.205 15.710 1.00 93.62 93 ILE A N 1
ATOM 768 C CA . ILE A 1 93 ? -16.932 8.477 16.924 1.00 93.62 93 ILE A CA 1
ATOM 769 C C . ILE A 1 93 ? -16.582 9.292 18.177 1.00 93.62 93 ILE A C 1
ATOM 771 O O . ILE A 1 93 ? -15.629 9.025 18.909 1.00 93.62 93 ILE A O 1
ATOM 775 N N . THR A 1 94 ? -17.368 10.338 18.418 1.00 91.50 94 THR A N 1
ATOM 776 C CA . THR A 1 94 ? -17.177 11.285 19.535 1.00 91.50 94 THR A CA 1
ATOM 777 C C . THR A 1 94 ? -18.141 11.095 20.714 1.00 91.50 94 THR A C 1
ATOM 779 O O . THR A 1 94 ? -18.015 11.794 21.723 1.00 91.50 94 THR A O 1
ATOM 782 N N . THR A 1 95 ? -19.111 10.175 20.621 1.00 92.25 95 THR A N 1
ATOM 783 C CA . THR A 1 95 ? -20.167 9.978 21.631 1.00 92.25 95 THR A CA 1
ATOM 784 C C . THR A 1 95 ? -20.355 8.504 21.992 1.00 92.25 95 THR A C 1
ATOM 786 O O . THR A 1 95 ? -20.034 7.605 21.224 1.00 92.25 95 THR A O 1
ATOM 789 N N . CYS A 1 96 ? -20.926 8.212 23.162 1.00 92.25 96 CYS A N 1
ATOM 790 C CA . CYS A 1 96 ? -21.197 6.817 23.527 1.00 92.25 96 CYS A CA 1
ATOM 791 C C . CYS A 1 96 ? -22.167 6.136 22.546 1.00 92.25 96 CYS A C 1
ATOM 793 O O . CYS A 1 96 ? -22.013 4.951 22.275 1.00 92.25 96 CYS A O 1
ATOM 795 N N . GLN A 1 97 ? -23.122 6.886 21.985 1.00 93.31 97 GLN A N 1
ATOM 796 C CA . GLN A 1 97 ? -24.107 6.349 21.047 1.00 93.31 97 GLN A CA 1
ATOM 797 C C . GLN A 1 97 ? -23.453 5.892 19.739 1.00 93.31 97 GLN A C 1
ATOM 799 O O . GLN A 1 97 ? -23.619 4.744 19.338 1.00 93.31 97 GLN A O 1
ATOM 804 N N . ASN A 1 98 ? -22.660 6.758 19.098 1.00 94.19 98 ASN A N 1
ATOM 805 C CA . ASN A 1 98 ? -22.004 6.388 17.841 1.00 94.19 98 ASN A CA 1
ATOM 806 C C . ASN A 1 98 ? -20.929 5.301 18.038 1.00 94.19 98 ASN A C 1
ATOM 808 O O . ASN A 1 98 ? -20.737 4.474 17.146 1.00 94.19 98 ASN A O 1
ATOM 812 N N . LEU A 1 99 ? -20.300 5.224 19.217 1.00 95.56 99 LEU A N 1
ATOM 813 C CA . LEU A 1 99 ? -19.426 4.106 19.574 1.00 95.56 99 LEU A CA 1
ATOM 814 C C . LEU A 1 99 ? -20.197 2.785 19.658 1.00 95.56 99 LEU A C 1
ATOM 816 O O . LEU A 1 99 ? -19.736 1.772 19.133 1.00 95.56 99 LEU A O 1
ATOM 820 N N . GLU A 1 100 ? -21.364 2.770 20.301 1.00 95.56 100 GLU A N 1
ATOM 821 C CA . GLU A 1 100 ? -22.195 1.566 20.381 1.00 95.56 100 GLU A CA 1
ATOM 822 C C . GLU A 1 100 ? -22.688 1.119 19.004 1.00 95.56 100 GLU A C 1
ATOM 824 O O . GLU A 1 100 ? -22.619 -0.073 18.681 1.00 95.56 100 GLU A O 1
ATOM 829 N N . ASP A 1 101 ? -23.083 2.072 18.160 1.00 95.19 101 ASP A N 1
ATOM 830 C CA . ASP A 1 101 ? -23.476 1.803 16.781 1.00 95.19 101 ASP A CA 1
ATOM 831 C C . ASP A 1 101 ? -22.319 1.181 15.987 1.00 95.19 101 ASP A C 1
ATOM 833 O O . ASP A 1 101 ? -22.515 0.162 15.316 1.00 95.19 101 ASP A O 1
ATOM 837 N N . LEU A 1 102 ? -21.102 1.729 16.095 1.00 95.88 102 LEU A N 1
ATOM 838 C CA . LEU A 1 102 ? -19.907 1.171 15.455 1.00 95.88 102 LEU A CA 1
ATOM 839 C C . LEU A 1 102 ? -19.608 -0.247 15.961 1.00 95.88 102 LEU A C 1
ATOM 841 O O . LEU A 1 102 ? -19.460 -1.168 15.159 1.00 95.88 102 LEU A O 1
ATOM 845 N N . VAL A 1 103 ? -19.568 -0.452 17.280 1.00 96.69 103 VAL A N 1
ATOM 846 C CA . VAL A 1 103 ? -19.292 -1.763 17.891 1.00 96.69 103 VAL A CA 1
ATOM 847 C C . VAL A 1 103 ? -20.308 -2.809 17.426 1.00 96.69 103 VAL A C 1
ATOM 849 O O . VAL A 1 103 ? -19.937 -3.945 17.129 1.00 96.69 103 VAL A O 1
ATOM 852 N N . SER A 1 104 ? -21.587 -2.441 17.308 1.00 96.00 104 SER A N 1
ATOM 853 C CA . SER A 1 104 ? -22.634 -3.348 16.823 1.00 96.00 104 SER A CA 1
ATOM 854 C C . SER A 1 104 ? -22.413 -3.809 15.377 1.00 96.00 104 SER A C 1
ATOM 856 O O . SER A 1 104 ? -22.765 -4.942 15.032 1.00 96.00 104 SER A O 1
ATOM 858 N N . LYS A 1 105 ? -21.812 -2.950 14.545 1.00 95.56 105 LYS A N 1
ATOM 859 C CA . LYS A 1 105 ? -21.482 -3.234 13.147 1.00 95.56 105 LYS A CA 1
ATOM 860 C C . LYS A 1 105 ? -20.209 -4.072 13.039 1.00 95.56 105 LYS A C 1
ATOM 862 O O . LYS A 1 105 ? -20.222 -5.089 12.350 1.00 95.56 105 LYS A O 1
ATOM 867 N N . LEU A 1 106 ? -19.156 -3.714 13.779 1.00 95.88 106 LEU A N 1
ATOM 868 C CA . LEU A 1 106 ? -17.881 -4.446 13.777 1.00 95.88 106 LEU A CA 1
ATOM 869 C C . LEU A 1 106 ? -18.031 -5.899 14.257 1.00 95.88 106 LEU A C 1
ATOM 871 O O . LEU A 1 106 ? -17.317 -6.774 13.784 1.00 95.88 106 LEU A O 1
ATOM 875 N N . LYS A 1 107 ? -18.993 -6.189 15.146 1.00 95.50 107 LYS A N 1
ATOM 876 C CA . LYS A 1 107 ? -19.305 -7.565 15.584 1.00 95.50 107 LYS A CA 1
ATOM 877 C C . LYS A 1 107 ? -19.776 -8.494 14.464 1.00 95.50 107 LYS A C 1
ATOM 879 O O . LYS A 1 107 ? -19.718 -9.708 14.629 1.00 95.50 107 LYS A O 1
ATOM 884 N N . LYS A 1 108 ? -20.338 -7.948 13.385 1.00 93.56 108 LYS A N 1
ATOM 885 C CA . LYS A 1 108 ? -21.093 -8.719 12.383 1.00 93.56 108 LYS A CA 1
ATOM 886 C C . LYS A 1 108 ? -20.325 -8.957 11.090 1.00 93.56 108 LYS A C 1
ATOM 888 O O . LYS A 1 108 ? -20.780 -9.752 10.274 1.00 93.56 108 LYS A O 1
ATOM 893 N N . ALA A 1 109 ? -19.213 -8.261 10.883 1.00 92.38 109 ALA A N 1
ATOM 894 C CA . ALA A 1 109 ? -18.519 -8.248 9.608 1.00 92.38 109 ALA A CA 1
ATOM 895 C C . ALA A 1 109 ? -17.005 -8.190 9.793 1.00 92.38 109 ALA A C 1
ATOM 897 O O . ALA A 1 109 ? -16.494 -7.746 10.820 1.00 92.38 109 ALA A O 1
ATOM 898 N N . SER A 1 110 ? -16.296 -8.620 8.754 1.00 95.38 110 SER A N 1
ATOM 899 C CA . SER A 1 110 ? -14.868 -8.336 8.640 1.00 95.38 110 SER A CA 1
ATOM 900 C C . SER A 1 110 ? -14.677 -6.855 8.322 1.00 95.38 110 SER A C 1
ATOM 902 O O . SER A 1 110 ? -15.531 -6.241 7.681 1.00 95.38 110 SER A O 1
ATOM 904 N N . PHE A 1 111 ? -13.562 -6.274 8.751 1.00 96.31 111 PHE A N 1
ATOM 905 C CA . PHE A 1 111 ? -13.305 -4.853 8.531 1.00 96.31 111 PHE A CA 1
ATOM 906 C C . PHE A 1 111 ? -11.829 -4.563 8.277 1.00 96.31 111 PHE A C 1
ATOM 908 O O . PHE A 1 111 ? -10.945 -5.369 8.584 1.00 96.31 111 PHE A O 1
ATOM 915 N N . VAL A 1 112 ? -11.565 -3.393 7.702 1.00 96.44 112 VAL A N 1
ATOM 916 C CA . VAL A 1 112 ? -10.218 -2.826 7.619 1.00 96.44 112 VAL A CA 1
ATOM 917 C C . VAL A 1 112 ? -10.054 -1.841 8.768 1.00 96.44 112 VAL A C 1
ATOM 919 O O . VAL A 1 112 ? -10.982 -1.086 9.063 1.00 96.44 112 VAL A O 1
ATOM 922 N N . LEU A 1 113 ? -8.889 -1.837 9.405 1.00 95.56 113 LEU A N 1
ATOM 923 C CA . LEU A 1 113 ? -8.494 -0.776 10.321 1.00 95.56 113 LEU A CA 1
ATOM 924 C C . LEU A 1 113 ? -7.198 -0.118 9.859 1.00 95.56 113 LEU A C 1
ATOM 926 O O . LEU A 1 113 ? -6.377 -0.749 9.195 1.00 95.56 113 LEU A O 1
ATOM 930 N N . ALA A 1 114 ? -7.018 1.138 10.242 1.00 92.88 114 ALA A N 1
ATOM 931 C CA . ALA A 1 114 ? -5.755 1.847 10.124 1.00 92.88 114 ALA A CA 1
ATOM 932 C C . ALA A 1 114 ? -5.519 2.679 11.385 1.00 92.88 114 ALA A C 1
ATOM 934 O O . ALA A 1 114 ? -6.459 3.201 11.985 1.00 92.88 114 ALA A O 1
ATOM 935 N N . VAL A 1 115 ? -4.257 2.787 11.781 1.00 90.31 115 VAL A N 1
ATOM 936 C CA . VAL A 1 115 ? -3.810 3.618 12.900 1.00 90.31 115 VAL A CA 1
ATOM 937 C C . VAL A 1 115 ? -2.975 4.771 12.367 1.00 90.31 115 VAL A C 1
ATOM 939 O O . VAL A 1 115 ? -2.301 4.636 11.342 1.00 90.31 115 VAL A O 1
ATOM 942 N N . GLU A 1 116 ? -3.024 5.907 13.049 1.00 81.62 116 GLU A N 1
ATOM 943 C CA . GLU A 1 116 ? -2.207 7.056 12.677 1.00 81.62 116 GLU A CA 1
ATOM 944 C C . GLU A 1 116 ? -0.715 6.805 12.937 1.00 81.62 116 GLU A C 1
ATOM 946 O O . GLU A 1 116 ? -0.326 6.232 13.960 1.00 81.62 116 GLU A O 1
ATOM 951 N N . LYS A 1 117 ? 0.131 7.247 11.997 1.00 72.19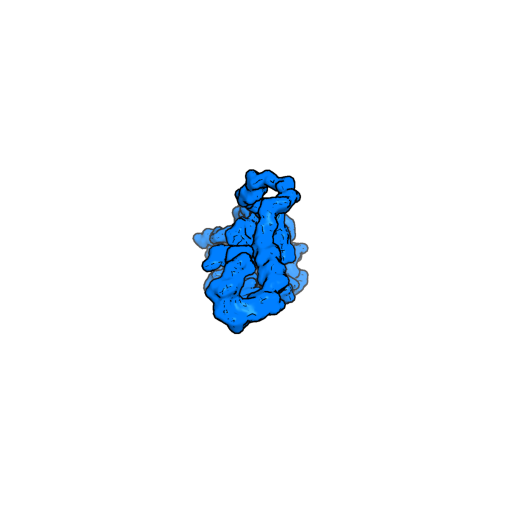 117 LYS A N 1
ATOM 952 C CA . LYS A 1 117 ? 1.595 7.176 12.106 1.00 72.19 117 LYS A CA 1
ATOM 953 C C . LYS A 1 117 ? 2.140 8.378 12.875 1.00 72.19 117 LYS A C 1
ATOM 955 O O . LYS A 1 117 ? 2.838 9.220 12.318 1.00 72.19 117 LYS A O 1
ATOM 960 N N . SER A 1 118 ? 1.813 8.446 14.157 1.00 75.44 118 SER A N 1
ATOM 961 C CA . SER A 1 118 ? 2.307 9.448 15.106 1.00 75.44 118 SER A CA 1
ATOM 962 C C . SER A 1 118 ? 2.974 8.774 16.308 1.00 75.44 118 SER A C 1
ATOM 964 O O . SER A 1 118 ? 2.804 7.571 16.539 1.00 75.44 118 SER A O 1
ATOM 966 N N . GLU A 1 119 ? 3.760 9.531 17.085 1.00 76.19 119 GLU A N 1
ATOM 967 C CA . GLU A 1 119 ? 4.416 8.992 18.288 1.00 76.19 119 GLU A CA 1
ATOM 968 C C . GLU A 1 119 ? 3.396 8.384 19.254 1.00 76.19 119 GLU A C 1
ATOM 970 O O . GLU A 1 119 ? 3.575 7.251 19.689 1.00 76.19 119 GLU A O 1
ATOM 975 N N . ASN A 1 120 ? 2.269 9.064 19.470 1.00 78.19 120 ASN A N 1
ATOM 976 C CA . ASN A 1 120 ? 1.133 8.549 20.233 1.00 78.19 120 ASN A CA 1
ATOM 977 C C . ASN A 1 120 ? -0.010 8.160 19.298 1.00 78.19 120 ASN A C 1
ATOM 979 O O . ASN A 1 120 ? -0.206 8.805 18.271 1.00 78.19 120 ASN A O 1
ATOM 983 N N . LEU A 1 121 ? -0.780 7.128 19.647 1.00 85.25 121 LEU A N 1
ATOM 984 C CA . LEU A 1 121 ? -1.976 6.769 18.887 1.00 85.25 121 LEU A CA 1
ATOM 985 C C . LEU A 1 121 ? -3.081 7.811 19.124 1.00 85.25 121 LEU A C 1
ATOM 987 O O . LEU A 1 121 ? -3.769 7.757 20.141 1.00 85.25 121 LEU A O 1
ATOM 991 N N . GLN A 1 122 ? -3.257 8.728 18.175 1.00 87.38 122 GLN A N 1
ATOM 992 C CA . GLN A 1 122 ? -4.270 9.786 18.257 1.00 87.38 122 GLN A CA 1
ATOM 993 C C . GLN A 1 122 ? -5.652 9.309 17.810 1.00 87.38 122 GLN A C 1
ATOM 995 O O . GLN A 1 122 ? -6.664 9.784 18.323 1.00 87.38 122 GLN A O 1
ATOM 1000 N N . GLY A 1 123 ? -5.721 8.325 16.911 1.00 90.69 123 GLY A N 1
ATOM 1001 C CA . GLY A 1 123 ? -6.991 7.773 16.468 1.00 90.69 123 GLY A CA 1
ATOM 1002 C C . GLY A 1 123 ? -6.892 6.475 15.680 1.00 90.69 123 GLY A C 1
ATOM 1003 O O . GLY A 1 123 ? -5.814 6.028 15.279 1.00 90.69 123 GLY A O 1
ATOM 1004 N N . ILE A 1 124 ? -8.053 5.849 15.496 1.00 93.88 124 ILE A N 1
ATOM 1005 C CA . ILE A 1 124 ? -8.217 4.598 14.753 1.00 93.88 124 ILE A CA 1
ATOM 1006 C C . ILE A 1 124 ? -9.291 4.808 13.689 1.00 93.88 124 ILE A C 1
ATOM 1008 O O . ILE A 1 124 ? -10.422 5.185 13.998 1.00 93.88 124 ILE A O 1
ATOM 1012 N N . ALA A 1 125 ? -8.951 4.525 12.436 1.00 94.06 125 ALA A N 1
ATOM 1013 C CA . ALA A 1 125 ? -9.903 4.499 11.337 1.00 94.06 125 ALA A CA 1
ATOM 1014 C C . ALA A 1 125 ? -10.434 3.078 11.125 1.00 94.06 125 ALA A C 1
ATOM 1016 O O . ALA A 1 125 ? -9.677 2.108 11.201 1.00 94.06 125 ALA A O 1
ATOM 1017 N N . PHE A 1 126 ? -11.718 2.963 10.793 1.00 95.62 126 PHE A N 1
ATOM 1018 C CA . PHE A 1 126 ? -12.366 1.706 10.425 1.00 95.62 126 PHE A CA 1
ATOM 1019 C C . PHE A 1 126 ? -13.065 1.850 9.077 1.00 95.62 126 PHE A C 1
ATOM 1021 O O . PHE A 1 126 ? -13.747 2.842 8.827 1.00 95.62 126 PHE A O 1
ATOM 1028 N N . LEU A 1 127 ? -12.955 0.825 8.237 1.00 94.44 127 LEU A N 1
ATOM 1029 C CA . LEU A 1 127 ? -13.721 0.695 7.003 1.00 94.44 127 LEU A CA 1
ATOM 1030 C C . LEU A 1 127 ? -14.491 -0.623 7.037 1.00 94.44 127 LEU A C 1
ATOM 1032 O O . LEU A 1 127 ? -13.902 -1.703 7.138 1.00 94.44 127 LEU A O 1
ATOM 1036 N N . LEU A 1 128 ? -15.813 -0.518 6.953 1.00 92.88 128 LEU A N 1
ATOM 1037 C CA . LEU A 1 128 ? -16.708 -1.662 6.854 1.00 92.88 128 LEU A CA 1
ATOM 1038 C C . LEU A 1 128 ? -16.966 -2.032 5.394 1.00 92.88 128 LEU A C 1
ATOM 1040 O O . LEU A 1 128 ? -16.847 -1.215 4.475 1.00 92.88 128 LEU A O 1
ATOM 1044 N N . GLU A 1 129 ? -17.399 -3.272 5.197 1.00 82.75 129 GLU A N 1
ATOM 1045 C CA . GLU A 1 129 ? -17.944 -3.728 3.925 1.00 82.75 129 GLU A CA 1
ATOM 1046 C C . GLU A 1 129 ? -19.114 -2.824 3.484 1.00 82.75 129 GLU A C 1
ATOM 1048 O O . GLU A 1 129 ? -19.956 -2.431 4.293 1.00 82.75 129 GLU A O 1
ATOM 1053 N N . GLY A 1 130 ? -19.126 -2.425 2.209 1.00 80.62 130 GLY A N 1
ATOM 1054 C CA . GLY A 1 130 ? -20.052 -1.414 1.677 1.00 80.62 130 GLY A CA 1
ATOM 1055 C C . GLY A 1 130 ? -19.508 0.021 1.660 1.00 80.62 130 GLY A C 1
ATOM 1056 O O . GLY A 1 130 ? -20.193 0.915 1.175 1.00 80.62 130 GLY A O 1
ATOM 1057 N N . GLY A 1 131 ? -18.278 0.250 2.139 1.00 83.56 131 GLY A N 1
ATOM 1058 C CA . GLY A 1 131 ? -17.574 1.532 1.996 1.00 83.56 131 GLY A CA 1
ATOM 1059 C C . GLY A 1 131 ? -17.841 2.547 3.109 1.00 83.56 131 GLY A C 1
ATOM 1060 O O . GLY A 1 131 ? -17.339 3.664 3.043 1.00 83.56 131 GLY A O 1
ATOM 1061 N N . ALA A 1 132 ? -18.595 2.171 4.145 1.00 88.44 132 ALA A N 1
ATOM 1062 C CA . ALA A 1 132 ? -18.818 3.034 5.299 1.00 88.44 132 ALA A CA 1
ATOM 1063 C C . ALA A 1 132 ? -17.532 3.162 6.129 1.00 88.44 132 ALA A C 1
ATOM 1065 O O . ALA A 1 132 ? -17.023 2.165 6.652 1.00 88.44 132 ALA A O 1
ATOM 1066 N N . SER A 1 133 ? -17.037 4.390 6.264 1.00 92.00 133 SER A N 1
ATOM 1067 C CA . SER A 1 133 ? -15.824 4.717 7.006 1.00 92.00 133 SER A CA 1
ATOM 1068 C C . SER A 1 133 ? -16.146 5.432 8.324 1.00 92.00 133 SER A C 1
ATOM 1070 O O . SER A 1 133 ? -17.140 6.161 8.450 1.00 92.00 133 SER A O 1
ATOM 1072 N N . TYR A 1 134 ? -15.314 5.180 9.330 1.00 93.81 134 TYR A N 1
ATOM 1073 C CA . TYR A 1 134 ? -15.447 5.729 10.676 1.00 93.81 134 TYR A CA 1
ATOM 1074 C C . TYR A 1 134 ? -14.085 6.171 11.186 1.00 93.81 134 TYR A C 1
ATOM 1076 O O . TYR A 1 134 ? -13.092 5.471 10.977 1.00 93.81 134 TYR A O 1
ATOM 1084 N N . TRP A 1 135 ? -14.059 7.289 11.901 1.00 93.50 135 TRP A N 1
ATOM 1085 C CA . TRP A 1 135 ? -12.874 7.787 12.584 1.00 93.50 135 TRP A CA 1
ATOM 1086 C C . TRP A 1 135 ? -13.129 7.847 14.086 1.00 93.50 135 TRP A C 1
ATOM 1088 O O . TRP A 1 135 ? -14.113 8.427 14.543 1.00 93.50 135 TRP A O 1
ATOM 1098 N N . LEU A 1 136 ? -12.251 7.218 14.862 1.00 93.44 136 LEU A N 1
ATOM 1099 C CA . LEU A 1 136 ? -12.266 7.266 16.317 1.00 93.44 136 LEU A CA 1
ATOM 1100 C C . LEU A 1 136 ? -11.091 8.121 16.810 1.00 93.44 136 LEU A C 1
ATOM 1102 O O . LEU A 1 136 ? -9.987 7.585 16.924 1.00 93.44 136 LEU A O 1
ATOM 1106 N N . PRO A 1 137 ? -11.313 9.407 17.135 1.00 91.94 137 PRO A N 1
ATOM 1107 C CA . PRO A 1 137 ? -10.285 10.259 17.724 1.00 91.94 137 PRO A CA 1
ATOM 1108 C C . PRO A 1 137 ? -10.115 9.918 19.211 1.00 91.94 137 PRO A C 1
ATOM 1110 O O . PRO A 1 137 ? -10.959 10.267 20.035 1.00 91.94 137 PRO A O 1
ATOM 1113 N N . LEU A 1 138 ? -9.045 9.214 19.577 1.00 88.50 138 LEU A N 1
ATOM 1114 C CA . LEU A 1 138 ? -8.799 8.773 20.954 1.00 88.50 138 LEU A CA 1
ATOM 1115 C C . LEU A 1 138 ? -8.509 9.937 21.911 1.00 88.50 138 LEU A C 1
ATOM 1117 O O . LEU A 1 138 ? -8.855 9.836 23.087 1.00 88.50 138 LEU A O 1
ATOM 1121 N N . GLU A 1 139 ? -7.907 11.028 21.431 1.00 82.19 139 GLU A N 1
ATOM 1122 C CA . GLU A 1 139 ? -7.569 12.193 22.265 1.00 82.19 139 GLU A CA 1
ATOM 1123 C C . GLU A 1 139 ? -8.705 13.230 22.339 1.00 82.19 139 GLU A C 1
ATOM 1125 O O . GLU A 1 139 ? -8.911 13.846 23.384 1.00 82.19 139 GLU A O 1
ATOM 1130 N N . GLN A 1 140 ? -9.478 13.406 21.262 1.00 83.38 140 GLN A N 1
ATOM 1131 C CA . GLN A 1 140 ? -10.530 14.430 21.158 1.00 83.38 140 GLN A CA 1
ATOM 1132 C C . GLN A 1 140 ? -11.933 13.911 21.518 1.00 83.38 140 GLN A C 1
ATOM 1134 O O . GLN A 1 140 ? -12.893 14.687 21.588 1.00 83.38 140 GLN A O 1
ATOM 1139 N N . THR A 1 141 ? -12.100 12.604 21.739 1.00 84.44 141 THR A N 1
ATOM 1140 C CA . THR A 1 141 ? -13.405 12.036 22.091 1.00 84.44 141 THR A CA 1
ATOM 1141 C C . THR A 1 141 ? -13.831 12.391 23.517 1.00 84.44 141 THR A C 1
ATOM 1143 O O . THR A 1 141 ? -13.038 12.414 24.455 1.00 84.44 141 THR A O 1
ATOM 1146 N N . LYS A 1 142 ? -15.137 12.620 23.714 1.00 88.25 142 LYS A N 1
ATOM 1147 C CA . LYS A 1 142 ? -15.735 12.837 25.047 1.00 88.25 142 LYS A CA 1
ATOM 1148 C C . LYS A 1 142 ? -15.992 11.525 25.799 1.00 88.25 142 LYS A C 1
ATOM 1150 O O . LYS A 1 142 ? -16.544 11.531 26.900 1.00 88.25 142 LYS A O 1
ATOM 1155 N N . ILE A 1 143 ? -15.649 10.392 25.191 1.00 91.62 143 ILE A N 1
ATOM 1156 C CA . ILE A 1 143 ? -15.864 9.058 25.743 1.00 91.62 143 ILE A CA 1
ATOM 1157 C C . ILE A 1 143 ? -14.753 8.758 26.751 1.00 91.62 143 ILE A C 1
ATOM 1159 O O . ILE A 1 143 ? -13.570 8.899 26.458 1.00 91.62 143 ILE A O 1
ATOM 1163 N N . LYS A 1 144 ? -15.124 8.302 27.952 1.00 92.75 144 LYS A N 1
ATOM 1164 C CA . LYS A 1 144 ? -14.142 7.891 28.965 1.00 92.75 144 LYS A CA 1
ATOM 1165 C C . LYS A 1 144 ? -13.292 6.729 28.445 1.00 92.75 144 LYS A C 1
ATOM 1167 O O . LYS A 1 144 ? -13.845 5.750 27.946 1.00 92.75 144 LYS A O 1
ATOM 1172 N N . LYS A 1 145 ? -11.974 6.799 28.654 1.00 90.88 145 LYS A N 1
ATOM 1173 C CA . LYS A 1 145 ? -11.005 5.790 28.193 1.00 90.88 145 LYS A CA 1
ATOM 1174 C C . LYS A 1 145 ? -11.384 4.361 28.599 1.00 90.88 145 LYS A C 1
ATOM 1176 O O . LYS A 1 145 ? -11.429 3.489 27.741 1.00 90.88 145 LYS A O 1
ATOM 1181 N N . ASP A 1 146 ? -11.756 4.139 29.858 1.00 93.19 146 ASP A N 1
ATOM 1182 C CA . ASP A 1 146 ? -12.134 2.802 30.347 1.00 93.19 146 ASP A CA 1
ATOM 1183 C C . ASP A 1 146 ? -13.385 2.249 29.652 1.00 93.19 146 ASP A C 1
ATOM 1185 O O . ASP A 1 146 ? -13.472 1.056 29.365 1.00 93.19 146 ASP A O 1
ATOM 1189 N N . LEU A 1 147 ? -14.350 3.122 29.340 1.00 93.94 147 LEU A N 1
ATOM 1190 C CA . LEU A 1 147 ? -15.555 2.738 28.608 1.00 93.94 147 LEU A CA 1
ATOM 1191 C C . LEU A 1 147 ? -15.220 2.395 27.154 1.00 93.94 147 LEU A C 1
ATOM 1193 O O . LEU A 1 147 ? -15.724 1.405 26.630 1.00 93.94 147 LEU A O 1
ATOM 1197 N N . LEU A 1 148 ? -14.367 3.199 26.516 1.00 94.38 148 LEU A N 1
ATOM 1198 C CA . LEU A 1 148 ? -13.909 2.976 25.148 1.00 94.38 148 LEU A CA 1
ATOM 1199 C C . LEU A 1 148 ? -13.180 1.634 25.029 1.00 94.38 148 LEU A C 1
ATOM 1201 O O . LEU A 1 148 ? -13.566 0.806 24.204 1.00 94.38 148 LEU A O 1
ATOM 1205 N N . ILE A 1 149 ? -12.201 1.389 25.904 1.00 94.44 149 ILE A N 1
ATOM 1206 C CA . ILE A 1 149 ? -11.453 0.127 25.976 1.00 94.44 149 ILE A CA 1
ATOM 1207 C C . ILE A 1 149 ? -12.417 -1.034 26.241 1.00 94.44 149 ILE A C 1
ATOM 1209 O O . ILE A 1 149 ? -12.439 -2.003 25.487 1.00 94.44 149 ILE A O 1
ATOM 1213 N N . GLY A 1 150 ? -13.292 -0.917 27.245 1.00 96.00 150 GLY A N 1
ATOM 1214 C CA . GLY A 1 150 ? -14.246 -1.973 27.589 1.00 96.00 150 GLY A CA 1
ATOM 1215 C C . GLY A 1 150 ? -15.217 -2.336 26.457 1.00 96.00 150 GLY A C 1
ATOM 1216 O O . GLY A 1 150 ? -15.665 -3.479 26.372 1.00 96.00 150 GLY A O 1
ATOM 1217 N N . LYS A 1 151 ? -15.539 -1.390 25.567 1.00 96.44 151 LYS A N 1
ATOM 1218 C CA . LYS A 1 151 ? -16.426 -1.620 24.416 1.00 96.44 151 LYS A CA 1
ATOM 1219 C C . LYS A 1 151 ? -15.682 -2.147 23.183 1.00 96.44 151 LYS A C 1
ATOM 1221 O O . LYS A 1 151 ? -16.257 -2.965 22.464 1.00 96.44 151 LYS A O 1
ATOM 1226 N N . LEU A 1 152 ? -14.447 -1.703 22.933 1.00 95.94 152 LEU A N 1
ATOM 1227 C CA . LEU A 1 152 ? -13.679 -2.061 21.733 1.00 95.94 152 LEU A CA 1
ATOM 1228 C C . LEU A 1 152 ? -12.804 -3.304 21.893 1.00 95.94 152 LEU A C 1
ATOM 1230 O O . LEU A 1 152 ? -12.746 -4.093 20.949 1.00 95.94 152 LEU A O 1
ATOM 1234 N N . SER A 1 153 ? -12.172 -3.526 23.052 1.00 96.38 153 SER A N 1
ATOM 1235 C CA . SER A 1 153 ? -11.290 -4.686 23.264 1.00 96.38 153 SER A CA 1
ATOM 1236 C C . SER A 1 153 ? -11.951 -6.018 22.897 1.00 96.38 153 SER A C 1
ATOM 1238 O O . SER A 1 153 ? -11.340 -6.767 22.140 1.00 96.38 153 SER A O 1
ATOM 1240 N N . PRO A 1 154 ? -13.218 -6.306 23.274 1.00 97.12 154 PRO A N 1
ATOM 1241 C CA . PRO A 1 154 ? -13.859 -7.567 22.894 1.00 97.12 154 PRO A CA 1
ATOM 1242 C C . PRO A 1 154 ? -13.974 -7.789 21.381 1.00 97.12 154 PRO A C 1
ATOM 1244 O O . PRO A 1 154 ? -14.156 -8.917 20.950 1.00 97.12 154 PRO A O 1
ATOM 1247 N N . ILE A 1 155 ? -13.917 -6.727 20.573 1.00 97.19 155 ILE A N 1
ATOM 1248 C CA . ILE A 1 155 ? -13.983 -6.801 19.109 1.00 97.19 155 ILE A CA 1
ATOM 1249 C C . ILE A 1 155 ? -12.592 -6.972 18.517 1.00 97.19 155 ILE A C 1
ATOM 1251 O O . ILE A 1 155 ? -12.377 -7.810 17.638 1.00 97.19 155 ILE A O 1
ATOM 1255 N N . LEU A 1 156 ? -11.648 -6.153 18.984 1.00 96.44 156 LEU A N 1
ATOM 1256 C CA . LEU A 1 156 ? -10.274 -6.165 18.495 1.00 96.44 156 LEU A CA 1
ATOM 1257 C C . LEU A 1 156 ? -9.573 -7.481 18.849 1.00 96.44 156 LEU A C 1
ATOM 1259 O O . LEU A 1 156 ? -8.834 -8.001 18.021 1.00 96.44 156 LEU A O 1
ATOM 1263 N N . GLU A 1 157 ? -9.884 -8.066 20.004 1.00 97.25 157 GLU A N 1
ATOM 1264 C CA . GLU A 1 157 ? -9.291 -9.312 20.506 1.00 97.25 157 GLU A CA 1
ATOM 1265 C C . GLU A 1 157 ? -10.017 -10.581 20.029 1.00 97.25 157 GLU A C 1
ATOM 1267 O O . GLU A 1 157 ? -9.520 -11.687 20.226 1.00 97.25 157 GLU A O 1
ATOM 1272 N N . ASP A 1 158 ? -11.180 -10.463 19.378 1.00 97.38 158 ASP A N 1
ATOM 1273 C CA . ASP A 1 158 ? -11.901 -11.636 18.870 1.00 97.38 158 ASP A CA 1
ATOM 1274 C C . ASP A 1 158 ? -11.246 -12.180 17.592 1.00 97.38 158 ASP A C 1
ATOM 1276 O O . ASP A 1 158 ? -11.431 -11.640 16.497 1.00 97.38 158 ASP A O 1
ATOM 1280 N N . SER A 1 159 ? -10.522 -13.291 17.711 1.00 96.62 159 SER A N 1
ATOM 1281 C CA . SER A 1 159 ? -9.855 -13.965 16.591 1.00 96.62 159 SER A CA 1
ATOM 1282 C C . SER A 1 159 ? -10.802 -14.461 15.488 1.00 96.62 159 SER A C 1
ATOM 1284 O O . SER A 1 159 ? -10.354 -14.716 14.368 1.00 96.62 159 SER A O 1
ATOM 1286 N N . LYS A 1 160 ? -12.113 -14.566 15.753 1.00 96.69 160 LYS A N 1
ATOM 1287 C CA . LYS A 1 160 ? -13.119 -14.940 14.743 1.00 96.69 160 LYS A CA 1
ATOM 1288 C C . LYS A 1 160 ? -13.504 -13.773 13.844 1.00 96.69 160 LYS A C 1
ATOM 1290 O O . LYS A 1 160 ? -13.896 -13.994 12.697 1.00 96.69 160 LYS A O 1
ATOM 1295 N N . ILE A 1 161 ? -13.406 -12.542 14.344 1.00 96.56 161 ILE A N 1
ATOM 1296 C CA . ILE A 1 161 ? -13.666 -11.345 13.548 1.00 96.56 161 ILE A CA 1
ATOM 1297 C C . ILE A 1 161 ? -12.397 -11.038 12.763 1.00 96.56 161 ILE A C 1
ATOM 1299 O O . ILE A 1 161 ? -11.374 -10.691 13.348 1.00 96.56 161 ILE A O 1
ATOM 1303 N N . LYS A 1 162 ? -12.452 -11.167 11.436 1.00 97.06 162 LYS A N 1
ATOM 1304 C CA . LYS A 1 162 ? -11.286 -10.941 10.579 1.00 97.06 162 LYS A CA 1
ATOM 1305 C C . LYS A 1 162 ? -11.021 -9.452 10.396 1.00 97.06 162 LYS A C 1
ATOM 1307 O O . LYS A 1 162 ? -11.925 -8.691 10.044 1.00 97.06 162 LYS A O 1
ATOM 1312 N N . LYS A 1 163 ? -9.759 -9.062 10.558 1.00 97.00 163 LYS A N 1
ATOM 1313 C CA . LYS A 1 163 ? -9.282 -7.693 10.368 1.00 97.00 163 LYS A CA 1
ATOM 1314 C C . LYS A 1 163 ? -8.197 -7.620 9.307 1.00 97.00 163 LYS A C 1
ATOM 1316 O O . LYS A 1 163 ? -7.303 -8.462 9.254 1.00 97.00 163 LYS A O 1
ATOM 1321 N N . THR A 1 164 ? -8.273 -6.594 8.476 1.00 97.06 164 THR A N 1
ATOM 1322 C CA . THR A 1 164 ? -7.245 -6.260 7.484 1.00 97.06 164 THR A CA 1
ATOM 1323 C C . THR A 1 164 ? -6.582 -4.946 7.876 1.00 97.06 164 THR A C 1
ATOM 1325 O O . THR A 1 164 ? -7.267 -4.034 8.330 1.00 97.06 164 THR A O 1
ATOM 1328 N N . THR A 1 165 ? -5.267 -4.829 7.710 1.00 95.81 165 THR A N 1
ATOM 1329 C CA . THR A 1 165 ? -4.542 -3.566 7.939 1.00 95.81 165 THR A CA 1
ATOM 1330 C C . THR A 1 165 ? -3.334 -3.464 6.998 1.00 95.81 165 THR A C 1
ATOM 1332 O O . THR A 1 165 ? -3.114 -4.303 6.117 1.00 95.81 165 THR A O 1
ATOM 1335 N N . HIS A 1 166 ? -2.563 -2.399 7.161 1.00 94.56 166 HIS A N 1
ATOM 1336 C CA . HIS A 1 166 ? -1.249 -2.207 6.579 1.00 94.56 166 HIS A CA 1
ATOM 1337 C C . HIS A 1 166 ? -0.214 -2.212 7.699 1.00 94.56 166 HIS A C 1
ATOM 1339 O O . HIS A 1 166 ? -0.343 -1.420 8.630 1.00 94.56 166 HIS A O 1
ATOM 1345 N N . ASN A 1 167 ? 0.788 -3.087 7.613 1.00 94.06 167 ASN A N 1
ATOM 1346 C CA . ASN A 1 167 ? 1.789 -3.294 8.657 1.00 94.06 167 ASN A CA 1
ATOM 1347 C C . ASN A 1 167 ? 1.184 -3.816 9.974 1.00 94.06 167 ASN A C 1
ATOM 1349 O O . ASN A 1 167 ? 0.831 -3.065 10.893 1.00 94.06 167 ASN A O 1
ATOM 1353 N N . PHE A 1 168 ? 1.088 -5.140 10.091 1.00 94.38 168 PHE A N 1
ATOM 1354 C CA . PHE A 1 168 ? 0.603 -5.822 11.292 1.00 94.38 168 PHE A CA 1
ATOM 1355 C C . PHE A 1 168 ? 1.379 -5.415 12.535 1.00 94.38 168 PHE A C 1
ATOM 1357 O O . PHE A 1 168 ? 0.775 -5.109 13.560 1.00 94.38 168 PHE A O 1
ATOM 1364 N N . LYS A 1 169 ? 2.711 -5.390 12.451 1.00 93.25 169 LYS A N 1
ATOM 1365 C CA . LYS A 1 169 ? 3.576 -5.126 13.603 1.00 93.25 169 LYS A CA 1
ATOM 1366 C C . LYS A 1 169 ? 3.313 -3.740 14.187 1.00 93.25 169 LYS A C 1
ATOM 1368 O O . LYS A 1 169 ? 3.136 -3.617 15.397 1.00 93.25 169 LYS A O 1
ATOM 1373 N N . GLU A 1 170 ? 3.281 -2.720 13.336 1.00 92.62 170 GLU A N 1
ATOM 1374 C CA . GLU A 1 170 ? 3.023 -1.335 13.733 1.00 92.62 170 GLU A CA 1
ATOM 1375 C C . GLU A 1 170 ? 1.610 -1.183 14.305 1.00 92.62 170 GLU A C 1
ATOM 1377 O O . GLU A 1 170 ? 1.443 -0.630 15.391 1.00 92.62 170 GLU A O 1
ATOM 1382 N N . THR A 1 171 ? 0.607 -1.766 13.637 1.00 94.25 171 THR A N 1
ATOM 1383 C CA . THR A 1 171 ? -0.788 -1.717 14.097 1.00 94.25 171 THR A CA 1
ATOM 1384 C C . THR A 1 171 ? -0.953 -2.381 15.470 1.00 94.25 171 THR A C 1
ATOM 1386 O O . THR A 1 171 ? -1.529 -1.782 16.376 1.00 94.25 171 THR A O 1
ATOM 1389 N N . ILE A 1 172 ? -0.417 -3.593 15.662 1.00 94.94 172 ILE A N 1
ATOM 1390 C CA . ILE A 1 172 ? -0.472 -4.313 16.947 1.00 94.94 172 ILE A CA 1
ATOM 1391 C C . ILE A 1 172 ? 0.198 -3.490 18.046 1.00 94.94 172 ILE A C 1
ATOM 1393 O O . ILE A 1 172 ? -0.354 -3.355 19.137 1.00 94.94 172 ILE A O 1
ATOM 1397 N N . PHE A 1 173 ? 1.382 -2.940 17.767 1.00 93.94 173 PHE A N 1
ATOM 1398 C CA . PHE A 1 173 ? 2.130 -2.149 18.736 1.00 93.94 173 PHE A CA 1
ATOM 1399 C C . PHE A 1 173 ? 1.343 -0.906 19.173 1.00 93.94 173 PHE A C 1
ATOM 1401 O O . PHE A 1 173 ? 1.144 -0.708 20.369 1.00 93.94 173 PHE A O 1
ATOM 1408 N N . LYS A 1 174 ? 0.805 -0.137 18.221 1.00 92.88 174 LYS A N 1
ATOM 1409 C CA . LYS A 1 174 ? 0.017 1.074 18.496 1.00 92.88 174 LYS A CA 1
ATOM 1410 C C . LYS A 1 174 ? -1.261 0.787 19.281 1.00 92.88 174 LYS A C 1
ATOM 1412 O O . LYS A 1 174 ? -1.570 1.484 20.245 1.00 92.88 174 LYS A O 1
ATOM 1417 N N . ILE A 1 175 ? -1.991 -0.268 18.916 1.00 93.69 175 ILE A N 1
ATOM 1418 C CA . ILE A 1 175 ? -3.186 -0.685 19.663 1.00 93.69 175 ILE A CA 1
ATOM 1419 C C . ILE A 1 175 ? -2.803 -1.094 21.093 1.00 93.69 175 ILE A C 1
ATOM 1421 O O . ILE A 1 175 ? -3.474 -0.686 22.044 1.00 93.69 175 ILE A O 1
ATOM 1425 N N . LYS A 1 176 ? -1.670 -1.782 21.271 1.00 93.88 176 LYS A N 1
ATOM 1426 C CA . LYS A 1 176 ? -1.152 -2.151 22.593 1.00 93.88 176 LYS A CA 1
ATOM 1427 C C . LYS A 1 176 ? -0.783 -0.946 23.457 1.00 93.88 176 LYS A C 1
ATOM 1429 O O . LYS A 1 176 ? -1.113 -0.944 24.641 1.00 93.88 176 LYS A O 1
ATOM 1434 N N . GLU A 1 177 ? -0.182 0.096 22.882 1.00 90.31 177 GLU A N 1
ATOM 1435 C CA . GLU A 1 177 ? 0.100 1.363 23.584 1.00 90.31 177 GLU A CA 1
ATOM 1436 C C . GLU A 1 177 ? -1.178 2.031 24.121 1.00 90.31 177 GLU A C 1
ATOM 1438 O O . GLU A 1 177 ? -1.159 2.665 25.176 1.00 90.31 177 GLU A O 1
ATOM 1443 N N . SER A 1 178 ? -2.317 1.837 23.448 1.00 88.56 178 SER A N 1
ATOM 1444 C CA . SER A 1 178 ? -3.609 2.367 23.903 1.00 88.56 178 SER A CA 1
ATOM 1445 C C . SER A 1 178 ? -4.264 1.569 25.043 1.00 88.56 178 SER A C 1
ATOM 1447 O O . SER A 1 178 ? -5.255 2.027 25.616 1.00 88.56 178 SER A O 1
ATOM 1449 N N . GLY A 1 179 ? -3.692 0.418 25.420 1.00 91.31 179 GLY A N 1
ATOM 1450 C CA . GLY A 1 179 ? -4.221 -0.477 26.455 1.00 91.31 179 GLY A CA 1
ATOM 1451 C C . GLY A 1 179 ? -5.201 -1.537 25.939 1.00 91.31 179 GLY A C 1
ATOM 1452 O O . GLY A 1 179 ? -5.922 -2.131 26.737 1.00 91.31 179 GLY A O 1
ATOM 1453 N N . MET A 1 180 ? -5.238 -1.774 24.626 1.00 94.12 180 MET A N 1
ATOM 1454 C CA . MET A 1 180 ? -6.058 -2.806 23.977 1.00 94.12 180 MET A CA 1
ATOM 1455 C C . MET A 1 180 ? -5.150 -3.840 23.300 1.00 94.12 180 MET A C 1
ATOM 1457 O O . MET A 1 180 ? -4.023 -3.515 22.942 1.00 94.12 180 MET A O 1
ATOM 1461 N N . ASN A 1 181 ? -5.607 -5.073 23.075 1.00 96.31 181 ASN A N 1
ATOM 1462 C CA . ASN A 1 181 ? -4.892 -6.009 22.202 1.00 96.31 181 ASN A CA 1
ATOM 1463 C C . ASN A 1 181 ? -5.604 -6.150 20.852 1.00 96.31 181 ASN A C 1
ATOM 1465 O O . ASN A 1 181 ? -6.752 -5.740 20.677 1.00 96.31 181 ASN A O 1
ATOM 1469 N N . LEU A 1 182 ? -4.890 -6.712 19.879 1.00 96.25 182 LEU A N 1
ATOM 1470 C CA . LEU A 1 182 ? -5.395 -6.935 18.532 1.00 96.25 182 LEU A CA 1
ATOM 1471 C C . LEU A 1 182 ? -5.116 -8.376 18.111 1.00 96.25 182 LEU A C 1
ATOM 1473 O O . LEU A 1 182 ? -3.963 -8.802 18.094 1.00 96.25 182 LEU A O 1
ATOM 1477 N N . ASP A 1 183 ? -6.174 -9.089 17.742 1.00 95.88 183 ASP A N 1
ATOM 1478 C CA . ASP A 1 183 ? -6.139 -10.448 17.202 1.00 95.88 183 ASP A CA 1
ATOM 1479 C C . ASP A 1 183 ? -7.123 -10.568 16.021 1.00 95.88 183 ASP A C 1
ATOM 1481 O O . ASP A 1 183 ? -7.876 -9.642 15.715 1.00 95.88 183 ASP A O 1
ATOM 1485 N N . GLY A 1 184 ? -7.117 -11.692 15.309 1.00 93.75 184 GLY A N 1
ATOM 1486 C CA . GLY A 1 184 ? -7.942 -11.906 14.118 1.00 93.75 184 GLY A CA 1
ATOM 1487 C C . GLY A 1 184 ? -7.436 -11.144 12.891 1.00 93.75 184 GLY A C 1
ATOM 1488 O O . GLY A 1 184 ? -8.181 -10.949 11.930 1.00 93.75 184 GLY A O 1
ATOM 1489 N N . LEU A 1 185 ? -6.176 -10.699 12.903 1.00 95.19 185 LEU A N 1
ATOM 1490 C CA . LEU A 1 185 ? -5.511 -10.133 11.733 1.00 95.19 185 LEU A CA 1
ATOM 1491 C C . LEU A 1 185 ? -5.389 -11.201 10.637 1.00 95.19 185 LEU A C 1
ATOM 1493 O O . LEU A 1 185 ? -4.704 -12.207 10.795 1.00 95.19 185 LEU A O 1
ATOM 1497 N N . ASN A 1 186 ? -6.083 -10.980 9.523 1.00 95.56 186 ASN A N 1
ATOM 1498 C CA . ASN A 1 186 ? -6.233 -11.948 8.438 1.00 95.56 186 ASN A CA 1
ATOM 1499 C C . ASN A 1 186 ? -5.470 -11.545 7.169 1.00 95.56 186 ASN A C 1
ATOM 1501 O O . ASN A 1 186 ? -5.088 -12.418 6.394 1.00 95.56 186 ASN A O 1
ATOM 1505 N N . PHE A 1 187 ? -5.270 -10.247 6.921 1.00 97.00 187 PHE A N 1
ATOM 1506 C CA . PHE A 1 187 ? -4.557 -9.780 5.730 1.00 97.00 187 PHE A CA 1
ATOM 1507 C C . PHE A 1 187 ? -3.730 -8.516 5.988 1.00 97.00 187 PHE A C 1
ATOM 1509 O O . PHE A 1 187 ? -4.261 -7.527 6.495 1.00 97.00 187 PHE A O 1
ATOM 1516 N N . ASP A 1 188 ? -2.450 -8.556 5.611 1.00 96.50 188 ASP A N 1
ATOM 1517 C CA . ASP A 1 188 ? -1.519 -7.425 5.665 1.00 96.50 188 ASP A CA 1
ATOM 1518 C C . ASP A 1 188 ? -1.176 -6.985 4.241 1.00 96.50 188 ASP A C 1
ATOM 1520 O O . ASP A 1 188 ? -0.574 -7.736 3.469 1.00 96.50 188 ASP A O 1
ATOM 1524 N N . THR A 1 189 ? -1.556 -5.760 3.893 1.00 95.62 189 THR A N 1
ATOM 1525 C CA . THR A 1 189 ? -1.280 -5.205 2.561 1.00 95.62 189 THR A CA 1
ATOM 1526 C C . THR A 1 189 ? 0.209 -4.953 2.309 1.00 95.62 189 THR A C 1
ATOM 1528 O O . THR A 1 189 ? 0.637 -5.041 1.160 1.00 95.62 189 THR A O 1
ATOM 1531 N N . GLU A 1 190 ? 1.009 -4.685 3.346 1.00 95.56 190 GLU A N 1
ATOM 1532 C CA . GLU A 1 190 ? 2.459 -4.507 3.211 1.00 95.56 190 GLU A CA 1
ATOM 1533 C C . GLU A 1 190 ? 3.141 -5.844 2.919 1.00 95.56 190 GLU A C 1
ATOM 1535 O O . GLU A 1 190 ? 3.880 -5.959 1.942 1.00 95.56 190 GLU A O 1
ATOM 1540 N N . LEU A 1 191 ? 2.833 -6.884 3.703 1.00 96.00 191 LEU A N 1
ATOM 1541 C CA . LEU A 1 191 ? 3.385 -8.222 3.467 1.00 96.00 191 LEU A CA 1
ATOM 1542 C C . LEU A 1 191 ? 2.923 -8.794 2.126 1.00 96.00 191 LEU A C 1
ATOM 1544 O O . LEU A 1 191 ? 3.720 -9.401 1.416 1.00 96.00 191 LEU A O 1
ATOM 1548 N N . ALA A 1 192 ? 1.660 -8.580 1.747 1.00 96.38 192 ALA A N 1
ATOM 1549 C CA . ALA A 1 192 ? 1.168 -8.987 0.436 1.00 96.38 192 ALA A CA 1
ATOM 1550 C C . ALA A 1 192 ? 1.954 -8.305 -0.695 1.00 96.38 192 ALA A C 1
ATOM 1552 O O . ALA A 1 192 ? 2.350 -8.968 -1.651 1.00 96.38 192 ALA A O 1
ATOM 1553 N N . ALA A 1 193 ? 2.225 -7.002 -0.576 1.00 95.19 193 ALA A N 1
ATOM 1554 C CA . ALA A 1 193 ? 3.016 -6.278 -1.564 1.00 95.19 193 ALA A CA 1
ATOM 1555 C C . ALA A 1 193 ? 4.477 -6.756 -1.610 1.00 95.19 193 ALA A C 1
ATOM 1557 O O . ALA A 1 193 ? 5.019 -6.920 -2.703 1.00 95.19 193 ALA A O 1
ATOM 1558 N N . TYR A 1 194 ? 5.082 -7.038 -0.453 1.00 95.25 194 TYR A N 1
ATOM 1559 C CA . TYR A 1 194 ? 6.425 -7.612 -0.359 1.00 95.25 194 TYR A CA 1
ATOM 1560 C C . TYR A 1 194 ? 6.519 -8.985 -1.036 1.00 95.25 194 TYR A C 1
ATOM 1562 O O . TYR A 1 194 ? 7.464 -9.245 -1.773 1.00 95.25 194 TYR A O 1
ATOM 1570 N N . LEU A 1 195 ? 5.528 -9.860 -0.841 1.00 96.19 195 LEU A N 1
ATOM 1571 C CA . LEU A 1 195 ? 5.507 -11.179 -1.483 1.00 96.19 195 LEU A CA 1
ATOM 1572 C C . LEU A 1 195 ? 5.352 -11.099 -3.008 1.00 96.19 195 LEU A C 1
ATOM 1574 O O . LEU A 1 195 ? 5.832 -11.984 -3.712 1.00 96.19 195 LEU A O 1
ATOM 1578 N N . LEU A 1 196 ? 4.684 -10.060 -3.517 1.00 92.62 196 LEU A N 1
ATOM 1579 C CA . LEU A 1 196 ? 4.517 -9.842 -4.955 1.00 92.62 196 LEU A CA 1
ATOM 1580 C C . LEU A 1 196 ? 5.773 -9.270 -5.623 1.00 92.62 196 LEU A C 1
ATOM 1582 O O . LEU A 1 196 ? 6.075 -9.634 -6.757 1.00 92.62 196 LEU A O 1
ATOM 1586 N N . ASP A 1 197 ? 6.479 -8.362 -4.951 1.00 91.31 197 ASP A N 1
ATOM 1587 C CA . ASP A 1 197 ? 7.645 -7.663 -5.500 1.00 91.31 197 ASP A CA 1
ATOM 1588 C C . ASP A 1 197 ? 8.662 -7.361 -4.388 1.00 91.31 197 ASP A C 1
ATOM 1590 O O . ASP A 1 197 ? 8.756 -6.212 -3.955 1.00 91.31 197 ASP A O 1
ATOM 1594 N N . PRO A 1 198 ? 9.435 -8.363 -3.920 1.00 92.62 198 PRO A N 1
ATOM 1595 C CA . PRO A 1 198 ? 10.338 -8.212 -2.773 1.00 92.62 198 PRO A CA 1
ATOM 1596 C C . PRO A 1 198 ? 11.526 -7.281 -3.052 1.00 92.62 198 PRO A C 1
ATOM 1598 O O . PRO A 1 198 ? 12.230 -6.885 -2.123 1.00 92.62 198 PRO A O 1
ATOM 1601 N N . LEU A 1 199 ? 11.766 -6.941 -4.324 1.00 91.25 199 LEU A N 1
ATOM 1602 C CA . LEU A 1 199 ? 12.818 -6.021 -4.758 1.00 91.25 199 LEU A CA 1
ATOM 1603 C C . LEU A 1 199 ? 12.379 -4.551 -4.695 1.00 91.25 199 LEU A C 1
ATOM 1605 O O . LEU A 1 199 ? 13.209 -3.662 -4.897 1.00 91.25 199 LEU A O 1
ATOM 1609 N N . SER A 1 200 ? 11.098 -4.273 -4.426 1.00 88.81 200 SER A N 1
ATOM 1610 C CA . SER A 1 200 ? 10.610 -2.904 -4.280 1.00 88.81 200 SER A CA 1
ATOM 1611 C C . SER A 1 200 ? 11.281 -2.215 -3.090 1.00 88.81 200 SER A C 1
ATOM 1613 O O . SER A 1 200 ? 11.404 -2.772 -2.000 1.00 88.81 200 SER A O 1
ATOM 1615 N N . SER A 1 201 ? 11.689 -0.962 -3.292 1.00 87.00 201 SER A N 1
ATOM 1616 C CA . SER A 1 201 ? 12.354 -0.149 -2.270 1.00 87.00 201 SER A CA 1
ATOM 1617 C C . SER A 1 201 ? 11.394 0.452 -1.238 1.00 87.00 201 SER A C 1
ATOM 1619 O O . SER A 1 201 ? 11.846 0.965 -0.218 1.00 87.00 201 SER A O 1
ATOM 1621 N N . ASN A 1 202 ? 10.085 0.455 -1.510 1.00 87.50 202 ASN A N 1
ATOM 1622 C CA . ASN A 1 202 ? 9.057 0.985 -0.616 1.00 87.50 202 ASN A CA 1
ATOM 1623 C C . ASN A 1 202 ? 7.730 0.226 -0.787 1.00 87.50 202 ASN A C 1
ATOM 1625 O O . ASN A 1 202 ? 7.375 -0.183 -1.896 1.00 87.50 202 ASN A O 1
ATOM 1629 N N . TYR A 1 203 ? 6.982 0.105 0.309 1.00 92.69 203 TYR A N 1
ATOM 1630 C CA . TYR A 1 203 ? 5.659 -0.517 0.364 1.00 92.69 203 TYR A CA 1
ATOM 1631 C C . TYR A 1 203 ? 4.612 0.382 1.024 1.00 92.69 203 TYR A C 1
ATOM 1633 O O . TYR A 1 203 ? 3.571 -0.111 1.430 1.00 92.69 203 TYR A O 1
ATOM 1641 N N . SER A 1 204 ? 4.840 1.693 1.138 1.00 89.88 204 SER A N 1
ATOM 1642 C CA . SER A 1 204 ? 3.859 2.586 1.763 1.00 89.88 204 SER A CA 1
ATOM 1643 C C . SER A 1 204 ? 2.491 2.529 1.070 1.00 89.88 204 SER A C 1
ATOM 1645 O O . SER A 1 204 ? 2.405 2.446 -0.158 1.00 89.88 204 SER A O 1
ATOM 1647 N N . LEU A 1 205 ? 1.402 2.663 1.840 1.00 88.38 205 LEU A N 1
ATOM 1648 C CA . LEU A 1 205 ? 0.037 2.722 1.292 1.00 88.38 205 LEU A CA 1
ATOM 1649 C C . LEU A 1 205 ? -0.119 3.736 0.155 1.00 88.38 205 LEU A C 1
ATOM 1651 O O . LEU A 1 205 ? -0.861 3.468 -0.787 1.00 88.38 205 LEU A O 1
ATOM 1655 N N . ARG A 1 206 ? 0.583 4.876 0.214 1.00 85.00 206 ARG A N 1
ATOM 1656 C CA . ARG A 1 206 ? 0.589 5.886 -0.855 1.00 85.00 206 ARG A CA 1
ATOM 1657 C C . ARG A 1 206 ? 1.106 5.307 -2.170 1.00 85.00 206 ARG A C 1
ATOM 1659 O O . ARG A 1 206 ? 0.413 5.393 -3.181 1.00 85.00 206 ARG A O 1
ATOM 1666 N N . ASP A 1 207 ? 2.285 4.689 -2.151 1.00 85.81 207 ASP A N 1
ATOM 1667 C CA . ASP A 1 207 ? 2.875 4.102 -3.355 1.00 85.81 207 ASP A CA 1
ATOM 1668 C C . ASP A 1 207 ? 2.087 2.874 -3.828 1.00 85.81 207 ASP A C 1
ATOM 1670 O O . ASP A 1 207 ? 1.889 2.704 -5.030 1.00 85.81 207 ASP A O 1
ATOM 1674 N N . LEU A 1 208 ? 1.586 2.037 -2.914 1.00 89.56 208 LEU A N 1
ATOM 1675 C CA . LEU A 1 208 ? 0.741 0.897 -3.279 1.00 89.56 208 LEU A CA 1
ATOM 1676 C C . LEU A 1 208 ? -0.571 1.354 -3.931 1.00 89.56 208 LEU A C 1
ATOM 1678 O O . LEU A 1 208 ? -0.963 0.807 -4.961 1.00 89.56 208 LEU A O 1
ATOM 1682 N N . SER A 1 209 ? -1.219 2.389 -3.394 1.00 86.75 209 SER A N 1
ATOM 1683 C CA . SER A 1 209 ? -2.443 2.959 -3.974 1.00 86.75 209 SER A CA 1
ATOM 1684 C C . SER A 1 209 ? -2.195 3.476 -5.389 1.00 86.75 209 SER A C 1
ATOM 1686 O O . SER A 1 209 ? -2.952 3.160 -6.308 1.00 86.75 209 SER A O 1
ATOM 1688 N N . PHE A 1 210 ? -1.088 4.189 -5.602 1.00 81.81 210 PHE A N 1
ATOM 1689 C CA . PHE A 1 210 ? -0.734 4.679 -6.928 1.00 81.81 210 PHE A CA 1
ATOM 1690 C C . PHE A 1 210 ? -0.429 3.523 -7.889 1.00 81.81 210 PHE A C 1
ATOM 1692 O O . PHE A 1 210 ? -1.034 3.422 -8.954 1.00 81.81 210 PHE A O 1
ATOM 1699 N N . ASN A 1 211 ? 0.445 2.597 -7.495 1.00 80.62 211 ASN A N 1
ATOM 1700 C CA . ASN A 1 211 ? 0.907 1.517 -8.368 1.00 80.62 211 ASN A CA 1
ATOM 1701 C C . ASN A 1 211 ? -0.216 0.538 -8.751 1.00 80.62 211 ASN A C 1
ATOM 1703 O O . ASN A 1 211 ? -0.301 0.104 -9.901 1.00 80.62 211 ASN A O 1
ATOM 1707 N N . TYR A 1 212 ? -1.088 0.181 -7.803 1.00 82.88 212 TYR A N 1
ATOM 1708 C CA . TYR A 1 212 ? -2.113 -0.842 -8.028 1.00 82.88 212 TYR A CA 1
ATOM 1709 C C . TYR A 1 212 ? -3.464 -0.257 -8.441 1.00 82.88 212 TYR A C 1
ATOM 1711 O O . TYR A 1 212 ? -4.139 -0.835 -9.304 1.00 82.88 212 TYR A O 1
ATOM 1719 N N . LEU A 1 213 ? -3.850 0.894 -7.885 1.00 82.06 213 LEU A N 1
ATOM 1720 C CA . LEU A 1 213 ? -5.160 1.508 -8.121 1.00 82.06 213 LEU A CA 1
ATOM 1721 C C . LEU A 1 213 ? -5.094 2.705 -9.078 1.00 82.06 213 LEU A C 1
ATOM 172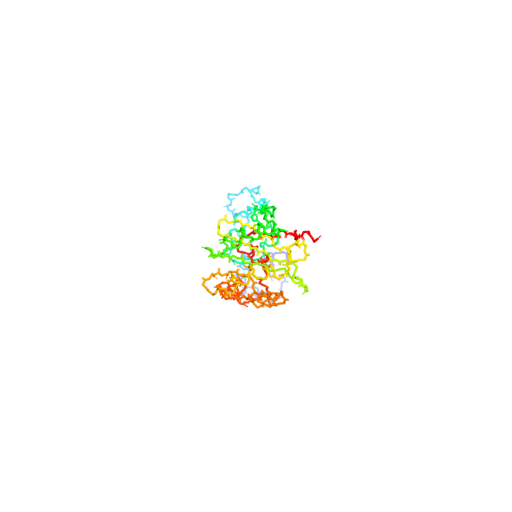3 O O . LEU A 1 213 ? -6.115 3.045 -9.674 1.00 82.06 213 LEU A O 1
ATOM 1727 N N . GLY A 1 214 ? -3.913 3.294 -9.296 1.00 75.00 214 GLY A N 1
ATOM 1728 C CA . GLY A 1 214 ? -3.761 4.536 -10.060 1.00 75.00 214 GLY A CA 1
ATOM 1729 C C . GLY A 1 214 ? -4.271 5.762 -9.305 1.00 75.00 214 GLY A C 1
ATOM 1730 O O . GLY A 1 214 ? -4.604 6.757 -9.942 1.00 75.00 214 GLY A O 1
ATOM 1731 N N . ILE A 1 215 ? -4.392 5.664 -7.976 1.00 77.50 215 ILE A N 1
ATOM 1732 C CA . ILE A 1 215 ? -4.949 6.700 -7.100 1.00 77.50 215 ILE A CA 1
ATOM 1733 C C . ILE A 1 215 ? -3.827 7.216 -6.214 1.00 77.50 215 ILE A C 1
ATOM 1735 O O . ILE A 1 215 ? -3.159 6.428 -5.545 1.00 77.50 215 ILE A O 1
ATOM 1739 N N . GLU A 1 216 ? -3.647 8.530 -6.173 1.00 73.38 216 GLU A N 1
ATOM 1740 C CA . GLU A 1 216 ? -2.790 9.164 -5.182 1.00 73.38 216 GLU A CA 1
ATOM 1741 C C . GLU A 1 216 ? -3.634 9.560 -3.961 1.00 73.38 216 GLU A C 1
ATOM 1743 O O . GLU A 1 216 ? -4.540 10.385 -4.095 1.00 73.38 216 GLU A O 1
ATOM 1748 N N . PRO A 1 217 ? -3.384 8.978 -2.771 1.00 70.31 217 PRO A N 1
ATOM 1749 C CA . PRO A 1 217 ? -4.063 9.396 -1.556 1.00 70.31 217 PRO A CA 1
ATOM 1750 C C . PRO A 1 217 ? -3.851 10.887 -1.285 1.00 70.31 217 PRO A C 1
ATOM 1752 O O . PRO A 1 217 ? -2.714 11.372 -1.331 1.00 70.31 217 PRO A O 1
ATOM 1755 N N . GLY A 1 218 ? -4.939 11.599 -0.984 1.00 64.62 218 GLY A N 1
ATOM 1756 C CA . GLY A 1 218 ? -4.898 13.002 -0.577 1.00 64.62 218 GLY A CA 1
ATOM 1757 C C . GLY A 1 218 ? -3.919 13.246 0.579 1.00 64.62 218 GLY A C 1
ATOM 1758 O O . GLY A 1 218 ? -3.617 12.351 1.366 1.00 64.62 218 GLY A O 1
ATOM 1759 N N . GLN A 1 219 ? -3.389 14.468 0.666 1.00 55.06 219 GLN A N 1
ATOM 1760 C CA . GLN A 1 219 ? -2.519 14.894 1.774 1.00 55.06 219 GLN A CA 1
ATOM 1761 C C . GLN A 1 219 ? -3.299 15.292 3.037 1.00 55.06 219 GLN A C 1
ATOM 1763 O O . GLN A 1 219 ? -2.678 15.636 4.038 1.00 55.06 219 GLN A O 1
ATOM 1768 N N . GLU A 1 220 ? -4.634 15.282 2.992 1.00 48.53 220 GLU A N 1
ATOM 1769 C CA . GLU A 1 220 ? -5.476 15.655 4.129 1.00 48.53 220 GLU A CA 1
ATOM 1770 C C . GLU A 1 220 ? -5.403 14.553 5.194 1.00 48.53 220 GLU A C 1
ATOM 1772 O O . GLU A 1 220 ? -6.121 13.556 5.151 1.00 48.53 220 GLU A O 1
ATOM 1777 N N . PHE A 1 221 ? -4.478 14.733 6.135 1.00 52.12 221 PHE A N 1
ATOM 1778 C CA . PHE A 1 221 ? -4.566 14.121 7.453 1.00 52.12 221 PHE A CA 1
ATOM 1779 C C . PHE A 1 221 ? -5.809 14.668 8.152 1.00 52.12 221 PHE A C 1
ATOM 1781 O O . PHE A 1 221 ? -6.230 15.798 7.881 1.00 52.12 221 PHE A O 1
ATOM 1788 N N . HIS A 1 222 ? -6.400 13.865 9.037 1.00 50.38 222 HIS A N 1
ATOM 1789 C CA . HIS A 1 222 ? -7.482 14.343 9.885 1.00 50.38 222 HIS A CA 1
ATOM 1790 C C . HIS A 1 222 ? -7.030 15.658 10.549 1.00 50.38 222 HIS A C 1
ATOM 1792 O O . HIS A 1 222 ? -5.925 15.693 11.095 1.00 50.38 222 HIS A O 1
ATOM 1798 N N . PRO A 1 223 ? -7.809 16.752 10.477 1.00 41.03 223 PRO A N 1
ATOM 1799 C CA . PRO A 1 223 ? -7.466 17.965 11.203 1.00 41.03 223 PRO A CA 1
ATOM 1800 C C . PRO A 1 223 ? -7.428 17.621 12.695 1.00 41.03 223 PRO A C 1
ATOM 1802 O O . PRO A 1 223 ? -8.427 17.157 13.249 1.00 41.03 223 PRO A O 1
ATOM 1805 N N . VAL A 1 224 ? -6.247 17.754 13.297 1.00 39.84 224 VAL A N 1
ATOM 1806 C CA . VAL A 1 224 ? -6.025 17.593 14.741 1.00 39.84 224 VAL A CA 1
ATOM 1807 C C . VAL A 1 224 ? -6.746 18.700 15.501 1.00 39.84 224 VAL A C 1
ATOM 1809 O O . VAL A 1 224 ? -6.708 19.858 15.017 1.00 39.84 224 VAL A O 1
#

Secondary structure (DSSP, 8-state):
--SHHHHHHTGGGS-HHHHHHHHHHHHHHHHHHHHHS----------GGGGS-----HHHHHHHHHHTT-HHHHHHTT--------TT-EEE--SHHHHHHHHHHHTTS-EEEEE--SSS--EEEEEETTS-EEEEETTT-SS-HHHHHHHHHHHHS-TTS-EEES-HHHHHHHHHHTT-----EEEEHHHHHHHH-TT-S---HHHHIIIIIS----S-PPP-

Organism: NCBI:txid412755

InterPro domains:
  IPR012337 Ribonuclease H-like superfamily [SSF53098] (93-217)
  IPR036279 5'-3' exonuclease, C-terminal domain superfamily [SSF47807] (1-77)
  IPR036397 Ribonuclease H superfamily [G3DSA:3.30.420.10] (86-222)
  IPR054690 DNA polymerase I, 3'-5' exonuclease domain [PF22619] (150-209)

pLDDT: mean 86.47, std 11.42, range [39.84, 97.38]